Protein AF-A0A674JVJ4-F1 (afdb_monomer_lite)

Structure (mmCIF, N/CA/C/O backbone):
data_AF-A0A674JVJ4-F1
#
_entry.id   AF-A0A674JVJ4-F1
#
loop_
_atom_site.group_PDB
_atom_site.id
_atom_site.type_symbol
_atom_site.label_atom_id
_atom_site.label_alt_id
_atom_site.label_comp_id
_atom_site.label_asym_id
_atom_site.label_entity_id
_atom_site.label_seq_id
_atom_site.pdbx_PDB_ins_code
_atom_site.Cartn_x
_atom_site.Cartn_y
_atom_site.Cartn_z
_atom_site.occupancy
_atom_site.B_iso_or_equiv
_atom_site.auth_seq_id
_atom_site.auth_comp_id
_atom_site.auth_asym_id
_atom_site.auth_atom_id
_atom_site.pdbx_PDB_model_num
ATOM 1 N N . MET A 1 1 ? -9.194 2.494 -11.664 1.00 69.56 1 MET A N 1
ATOM 2 C CA . MET A 1 1 ? -7.863 1.876 -11.838 1.00 69.56 1 MET A CA 1
ATOM 3 C C . MET A 1 1 ? -7.784 0.418 -11.368 1.00 69.56 1 MET A C 1
ATOM 5 O O . MET A 1 1 ? -7.170 -0.354 -12.079 1.00 69.56 1 MET A O 1
ATOM 9 N N . ARG A 1 2 ? -8.422 -0.021 -10.261 1.00 79.75 2 ARG A N 1
ATOM 10 C CA . ARG A 1 2 ? -8.285 -1.414 -9.745 1.00 79.75 2 ARG A CA 1
ATOM 11 C C . ARG A 1 2 ? -8.695 -2.556 -10.703 1.00 79.75 2 ARG A C 1
ATOM 13 O O . ARG A 1 2 ? -8.344 -3.697 -10.445 1.00 79.75 2 ARG A O 1
ATOM 20 N N . ASN A 1 3 ? -9.416 -2.263 -11.787 1.00 84.56 3 ASN A N 1
ATOM 21 C CA . ASN A 1 3 ? -9.915 -3.252 -12.754 1.00 84.56 3 ASN A CA 1
ATOM 22 C C . ASN A 1 3 ? -9.431 -2.981 -14.189 1.00 84.56 3 ASN A C 1
ATOM 24 O O . ASN A 1 3 ? -10.061 -3.421 -15.145 1.00 84.56 3 ASN A O 1
ATOM 28 N N . GLN A 1 4 ? -8.358 -2.207 -14.353 1.00 88.88 4 GLN A N 1
ATOM 29 C CA . GLN A 1 4 ? -7.748 -1.931 -15.653 1.00 88.88 4 GLN A CA 1
ATOM 30 C C . GLN A 1 4 ? -6.308 -2.437 -15.632 1.00 88.88 4 GLN A C 1
ATOM 32 O O . GLN A 1 4 ? -5.589 -2.206 -14.663 1.00 88.88 4 GLN A O 1
ATOM 37 N N . VAL A 1 5 ? -5.908 -3.132 -16.695 1.00 88.88 5 VAL A N 1
ATOM 38 C CA . VAL A 1 5 ? -4.538 -3.616 -16.889 1.00 88.88 5 VAL A CA 1
ATOM 39 C C . VAL A 1 5 ? -3.886 -2.751 -17.957 1.00 88.88 5 VAL A C 1
ATOM 41 O O . VAL A 1 5 ? -4.509 -2.445 -18.973 1.00 88.88 5 VAL A O 1
ATOM 44 N N . ILE A 1 6 ? -2.644 -2.346 -17.716 1.00 88.25 6 ILE A N 1
ATOM 45 C CA . ILE A 1 6 ? -1.838 -1.608 -18.686 1.00 88.25 6 ILE A CA 1
ATOM 46 C C . ILE A 1 6 ? -0.977 -2.621 -19.432 1.00 88.25 6 ILE A C 1
ATOM 48 O O . ILE A 1 6 ? -0.273 -3.414 -18.811 1.00 88.25 6 ILE A O 1
ATOM 52 N N . ILE A 1 7 ? -1.050 -2.595 -20.761 1.00 88.94 7 ILE A N 1
ATOM 53 C CA . ILE A 1 7 ? -0.283 -3.478 -21.639 1.00 88.94 7 ILE A CA 1
ATOM 54 C C . ILE A 1 7 ? 0.376 -2.606 -22.710 1.00 88.94 7 ILE A C 1
ATOM 56 O O . ILE A 1 7 ? -0.342 -1.939 -23.461 1.00 88.94 7 ILE A O 1
ATOM 60 N N . PRO A 1 8 ? 1.715 -2.591 -22.808 1.00 89.38 8 PRO A N 1
ATOM 61 C CA . PRO A 1 8 ? 2.396 -1.933 -23.913 1.00 89.38 8 PRO A CA 1
ATOM 62 C C . PRO A 1 8 ? 2.043 -2.616 -25.235 1.00 89.38 8 PRO A C 1
ATOM 64 O O . PRO A 1 8 ? 2.274 -3.812 -25.398 1.00 89.38 8 PRO A O 1
ATOM 67 N N . LEU A 1 9 ? 1.476 -1.858 -26.174 1.00 89.50 9 LEU A N 1
ATOM 68 C CA . LEU A 1 9 ? 1.161 -2.361 -27.517 1.00 89.50 9 LEU A CA 1
ATOM 69 C C . LEU A 1 9 ? 2.347 -2.208 -28.472 1.00 89.50 9 LEU A C 1
ATOM 71 O O . LEU A 1 9 ? 2.606 -3.082 -29.292 1.00 89.50 9 LEU A O 1
ATOM 75 N N . VAL A 1 10 ? 3.058 -1.087 -28.359 1.00 89.12 10 VAL A N 1
ATOM 76 C CA . VAL A 1 10 ? 4.233 -0.744 -29.161 1.00 89.12 10 VAL A CA 1
ATOM 77 C C . VAL A 1 10 ? 5.214 -0.025 -28.246 1.00 89.12 10 VAL A C 1
ATOM 79 O O . VAL A 1 10 ? 4.805 0.818 -27.447 1.00 89.12 10 VAL A O 1
ATOM 82 N N . LEU A 1 11 ? 6.495 -0.361 -28.365 1.00 88.38 11 LEU A N 1
ATOM 83 C CA . LEU A 1 11 ? 7.574 0.355 -27.696 1.00 88.38 11 LEU A CA 1
ATOM 84 C C . LEU A 1 11 ? 8.312 1.205 -28.723 1.00 88.38 11 LEU A C 1
ATOM 86 O O . LEU A 1 11 ? 8.659 0.714 -29.798 1.00 88.38 11 LEU A O 1
ATOM 90 N N . SER A 1 12 ? 8.532 2.476 -28.395 1.00 83.31 12 SER A N 1
ATOM 91 C CA . SER A 1 12 ? 9.332 3.358 -29.238 1.00 83.31 12 SER A CA 1
ATOM 92 C C . SER A 1 12 ? 10.817 3.159 -28.927 1.00 83.31 12 SER A C 1
ATOM 94 O O . SER A 1 12 ? 11.181 3.163 -27.749 1.00 83.31 12 SER A O 1
ATOM 96 N N . PRO A 1 13 ? 11.687 2.994 -29.940 1.00 82.44 13 PRO A N 1
ATOM 97 C CA . PRO A 1 13 ? 13.134 3.025 -29.748 1.00 82.44 13 PRO A CA 1
ATOM 98 C C . PRO A 1 13 ? 13.671 4.457 -29.586 1.00 82.44 13 PRO A C 1
ATOM 100 O O . PRO A 1 13 ? 14.849 4.631 -29.269 1.00 82.44 13 PRO A O 1
ATOM 103 N N . ASP A 1 14 ? 12.833 5.470 -29.825 1.00 90.38 14 ASP A N 1
ATOM 104 C CA . ASP A 1 14 ? 13.219 6.872 -29.733 1.00 90.38 14 ASP A CA 1
ATOM 105 C C . ASP A 1 14 ? 13.394 7.306 -28.279 1.00 90.38 14 ASP A C 1
ATOM 107 O O . ASP A 1 14 ? 12.732 6.810 -27.363 1.00 90.38 14 ASP A O 1
ATOM 111 N N . ARG A 1 15 ? 14.295 8.270 -28.077 1.00 90.50 15 ARG A N 1
ATOM 112 C CA . ARG A 1 15 ? 14.501 8.877 -26.764 1.00 90.50 15 ARG A CA 1
ATOM 113 C C . ARG A 1 15 ? 13.247 9.607 -26.322 1.00 90.50 15 ARG A C 1
ATOM 115 O O . ARG A 1 15 ? 12.685 10.399 -27.075 1.00 90.50 15 ARG A O 1
ATOM 122 N N . ASP A 1 16 ? 12.870 9.366 -25.077 1.00 91.00 16 ASP A N 1
ATOM 123 C CA . ASP A 1 16 ? 11.750 10.039 -24.441 1.00 91.00 16 ASP A CA 1
ATOM 124 C C . ASP A 1 16 ? 12.285 11.001 -23.373 1.00 91.00 16 ASP A C 1
ATOM 126 O O . ASP A 1 16 ? 12.754 10.591 -22.309 1.00 91.00 16 ASP A O 1
ATOM 130 N N . GLU A 1 17 ? 12.232 12.298 -23.678 1.00 94.00 17 GLU A N 1
ATOM 131 C CA . GLU A 1 17 ? 12.710 13.368 -22.795 1.00 94.00 17 GLU A CA 1
ATOM 132 C C . GLU A 1 17 ? 11.919 13.445 -21.480 1.00 94.00 1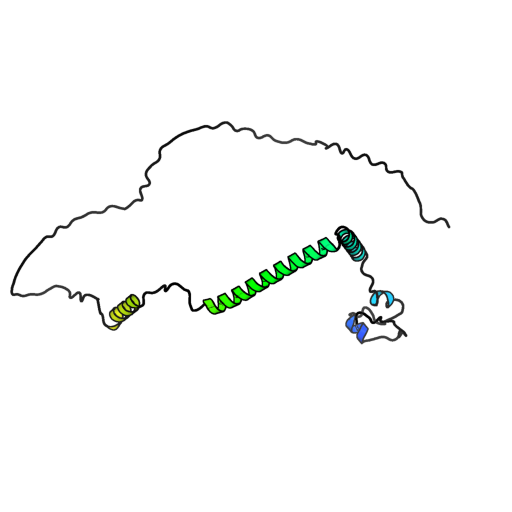7 GLU A C 1
ATOM 134 O O . GLU A 1 17 ? 12.461 13.849 -20.449 1.00 94.00 17 GLU A O 1
ATOM 139 N N . GLU A 1 18 ? 10.646 13.039 -21.481 1.00 92.62 18 GLU A N 1
ATOM 140 C CA . GLU A 1 18 ? 9.814 13.024 -20.280 1.00 92.62 18 GLU A CA 1
ATOM 141 C C . GLU A 1 18 ? 10.257 11.903 -19.339 1.00 92.62 18 GLU A C 1
ATOM 143 O O . GLU A 1 18 ? 10.504 12.145 -18.155 1.00 92.62 18 GLU A O 1
ATOM 148 N N . ILE A 1 19 ? 10.430 10.693 -19.876 1.00 90.12 19 ILE A N 1
ATOM 149 C CA . ILE A 1 19 ? 10.908 9.538 -19.105 1.00 90.12 19 ILE A CA 1
ATOM 150 C C . ILE A 1 19 ? 12.326 9.794 -18.598 1.00 90.12 19 ILE A C 1
ATOM 152 O O . ILE A 1 19 ? 12.623 9.547 -17.426 1.00 90.12 19 ILE A O 1
ATOM 156 N N . MET A 1 20 ? 13.197 10.342 -19.443 1.00 92.31 20 MET A N 1
ATOM 157 C CA . MET A 1 20 ? 14.566 10.664 -19.061 1.00 92.31 20 MET A CA 1
ATOM 158 C C . MET A 1 20 ? 14.595 11.689 -17.923 1.00 92.31 20 MET A C 1
ATOM 160 O O . MET A 1 20 ? 15.348 11.520 -16.965 1.00 92.31 20 MET A O 1
ATOM 164 N N . ARG A 1 21 ? 13.731 12.710 -17.963 1.00 95.38 21 ARG A N 1
ATOM 165 C CA . ARG A 1 21 ? 13.612 13.691 -16.877 1.00 95.38 21 ARG A CA 1
ATOM 166 C C . ARG A 1 21 ? 13.098 13.060 -15.582 1.00 95.38 21 ARG A C 1
ATOM 168 O O . ARG A 1 21 ? 13.673 13.308 -14.527 1.00 95.38 21 ARG A O 1
ATOM 175 N N . GLN A 1 22 ? 12.047 12.240 -15.647 1.00 94.50 22 GLN A N 1
ATOM 176 C CA . GLN A 1 22 ? 11.450 11.599 -14.465 1.00 94.50 22 GLN A CA 1
ATOM 177 C C . GLN A 1 22 ? 12.363 10.549 -13.822 1.00 94.50 22 GLN A C 1
ATOM 179 O O . GLN A 1 22 ? 12.313 10.334 -12.613 1.00 94.50 22 GLN A O 1
ATOM 184 N N . THR A 1 23 ? 13.203 9.896 -14.622 1.00 92.00 23 THR A N 1
ATOM 185 C CA . THR A 1 23 ? 14.136 8.863 -14.152 1.00 92.00 23 THR A CA 1
ATOM 186 C C . THR A 1 23 ? 15.534 9.405 -13.865 1.00 92.00 23 THR A C 1
ATOM 188 O O . THR A 1 23 ? 16.445 8.616 -13.602 1.00 92.00 23 THR A O 1
ATOM 191 N N . GLU A 1 24 ? 15.710 10.731 -13.879 1.00 94.38 24 GLU A N 1
ATOM 192 C CA . GLU A 1 24 ? 16.991 11.411 -13.634 1.00 94.38 24 GLU A CA 1
ATOM 193 C C . GLU A 1 24 ? 18.105 10.917 -14.576 1.00 94.38 24 GLU A C 1
ATOM 195 O O . GLU A 1 24 ? 19.253 10.719 -14.185 1.00 94.38 24 GLU A O 1
ATOM 200 N N . GLY A 1 25 ? 17.754 10.660 -15.836 1.00 90.50 25 GLY A N 1
ATOM 201 C CA . GLY A 1 25 ? 18.677 10.192 -16.868 1.00 90.50 25 GLY A CA 1
ATOM 202 C C . GLY A 1 25 ? 18.929 8.682 -16.882 1.00 90.50 25 GLY A C 1
ATOM 203 O O . GLY A 1 25 ? 19.690 8.217 -17.728 1.00 90.50 25 GLY A O 1
ATOM 204 N N . ARG A 1 26 ? 18.309 7.897 -15.988 1.00 90.69 26 ARG A N 1
ATOM 205 C CA . ARG A 1 26 ? 18.535 6.440 -15.906 1.00 90.69 26 ARG A CA 1
ATOM 206 C C . ARG A 1 26 ? 17.848 5.652 -17.018 1.00 90.69 26 ARG A C 1
ATOM 208 O O . ARG A 1 26 ? 18.362 4.611 -17.419 1.00 90.69 26 ARG A O 1
ATOM 215 N N . VAL A 1 27 ? 16.711 6.134 -17.520 1.00 90.12 27 VAL A N 1
ATOM 216 C CA . VAL A 1 27 ? 15.940 5.470 -18.578 1.00 90.12 27 VAL A CA 1
ATOM 217 C C . VAL A 1 27 ? 15.766 6.437 -19.748 1.00 90.12 27 VAL A C 1
ATOM 219 O O . VAL A 1 27 ? 14.855 7.261 -19.735 1.00 90.12 27 VAL A O 1
ATOM 222 N N . PRO A 1 28 ? 16.637 6.374 -20.768 1.00 87.81 28 PRO A N 1
ATOM 223 C CA . PRO A 1 28 ? 16.519 7.244 -21.937 1.00 87.81 28 PRO A CA 1
ATOM 224 C C . PRO A 1 28 ? 15.419 6.785 -22.907 1.00 87.81 28 PRO A C 1
ATOM 226 O O . PRO A 1 28 ? 14.943 7.583 -23.709 1.00 87.81 28 PRO A O 1
ATOM 229 N N . VAL A 1 29 ? 15.050 5.497 -22.868 1.00 91.62 29 VAL A N 1
ATOM 230 C CA . VAL A 1 29 ? 14.086 4.854 -23.775 1.00 91.62 29 VAL A CA 1
ATOM 231 C C . VAL A 1 29 ? 13.319 3.771 -23.016 1.00 91.62 29 VAL A C 1
ATOM 233 O O . VAL A 1 29 ? 13.921 2.977 -22.289 1.00 91.62 29 VAL A O 1
ATOM 236 N N . PHE A 1 30 ? 12.006 3.684 -23.233 1.00 89.19 30 PHE A N 1
ATOM 237 C CA . PHE A 1 30 ? 11.162 2.621 -22.682 1.00 89.19 30 PHE A CA 1
ATOM 238 C C . PHE A 1 30 ? 11.176 1.38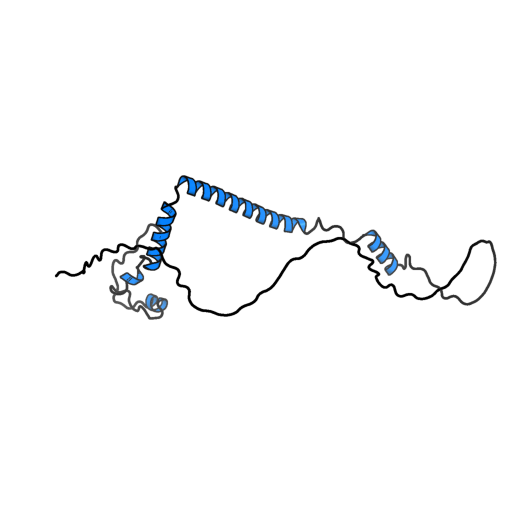0 -23.587 1.00 89.19 30 PHE A C 1
ATOM 240 O O . PHE A 1 30 ? 10.268 1.137 -24.379 1.00 89.19 30 PHE A O 1
ATOM 247 N N . SER A 1 31 ? 12.268 0.620 -23.508 1.00 89.94 31 SER A N 1
ATOM 248 C CA . SER A 1 31 ? 12.564 -0.520 -24.386 1.00 89.94 31 SER A CA 1
ATOM 249 C C . SER A 1 31 ? 12.151 -1.877 -23.799 1.00 89.94 31 SER A C 1
ATOM 251 O O . SER A 1 31 ? 11.860 -1.996 -22.608 1.00 89.94 31 SER A O 1
ATOM 253 N N . HIS A 1 32 ? 12.174 -2.924 -24.634 1.00 90.12 32 HIS A N 1
ATOM 254 C CA . HIS A 1 32 ? 11.830 -4.298 -24.238 1.00 90.12 32 HIS A CA 1
ATOM 255 C C . HIS A 1 32 ? 12.674 -4.844 -23.076 1.00 90.12 32 HIS A C 1
ATOM 257 O O . HIS A 1 32 ? 12.196 -5.709 -22.351 1.00 90.12 32 HIS A O 1
ATOM 263 N N . GLU A 1 33 ? 13.883 -4.318 -22.877 1.00 89.00 33 GLU A N 1
ATOM 264 C CA . GLU A 1 33 ? 14.773 -4.723 -21.786 1.00 89.00 33 GLU A CA 1
ATOM 265 C C . GLU A 1 33 ? 14.307 -4.177 -20.431 1.00 89.00 33 GLU A C 1
ATOM 267 O O . GLU A 1 33 ? 14.391 -4.861 -19.420 1.00 89.00 33 GLU A O 1
ATOM 272 N N . VAL A 1 34 ? 13.794 -2.944 -20.403 1.00 89.12 34 VAL A N 1
ATOM 273 C CA . VAL A 1 34 ? 13.479 -2.237 -19.149 1.00 89.12 34 VAL A CA 1
ATOM 274 C C . VAL A 1 34 ? 12.001 -2.318 -18.778 1.00 89.12 34 VAL A C 1
ATOM 276 O O . VAL A 1 34 ? 11.654 -2.229 -17.601 1.00 89.12 34 VAL A O 1
ATOM 279 N N . VAL A 1 35 ? 11.115 -2.483 -19.763 1.00 90.75 35 VAL A N 1
ATOM 280 C CA . VAL A 1 35 ? 9.658 -2.541 -19.565 1.00 90.75 35 VAL A CA 1
ATOM 281 C C . VAL A 1 35 ? 9.221 -3.616 -18.565 1.00 90.75 35 VAL A C 1
ATOM 283 O O . VAL A 1 35 ? 8.386 -3.285 -17.719 1.00 90.75 35 VAL A O 1
ATOM 286 N N . PRO A 1 36 ? 9.740 -4.863 -18.601 1.00 91.50 36 PRO A N 1
ATOM 287 C CA . PRO A 1 36 ? 9.331 -5.890 -17.645 1.00 91.50 36 PRO A CA 1
ATOM 288 C C . PRO A 1 36 ? 9.552 -5.466 -16.193 1.00 91.50 36 PRO A C 1
ATOM 290 O O . PRO A 1 36 ? 8.697 -5.719 -15.347 1.00 91.50 36 PRO A O 1
ATOM 293 N N . ASP A 1 37 ? 10.659 -4.774 -15.925 1.00 90.25 37 ASP A N 1
ATOM 294 C CA . ASP A 1 37 ? 11.009 -4.312 -14.585 1.00 90.25 37 ASP A CA 1
ATOM 295 C C . ASP A 1 37 ? 10.177 -3.096 -14.168 1.00 90.25 37 ASP A C 1
ATOM 297 O O . ASP A 1 37 ? 9.666 -3.047 -13.052 1.00 90.25 37 ASP A O 1
ATOM 301 N N . HIS A 1 38 ? 9.966 -2.137 -15.072 1.00 89.12 38 HIS A N 1
ATOM 302 C CA . HIS A 1 38 ? 9.217 -0.912 -14.765 1.00 89.12 38 HIS A CA 1
ATOM 303 C C . HIS A 1 38 ? 7.707 -1.132 -14.639 1.00 89.12 38 HIS A C 1
ATOM 305 O O . HIS A 1 38 ? 7.030 -0.372 -13.951 1.00 89.12 38 HIS A O 1
ATOM 311 N N . LEU A 1 39 ? 7.168 -2.161 -15.296 1.00 90.75 39 LEU A N 1
ATOM 312 C CA . LEU A 1 39 ? 5.766 -2.564 -15.161 1.00 90.75 39 LEU A CA 1
ATOM 313 C C . LEU A 1 39 ? 5.571 -3.705 -14.161 1.00 90.75 39 LEU A C 1
ATOM 315 O O . LEU A 1 39 ? 4.463 -4.233 -14.039 1.00 90.75 39 LEU A O 1
ATOM 319 N N . ARG A 1 40 ? 6.622 -4.103 -13.440 1.00 92.25 40 ARG A N 1
ATOM 320 C CA . ARG A 1 40 ? 6.530 -5.167 -12.450 1.00 92.25 40 ARG A CA 1
ATOM 321 C C . ARG A 1 40 ? 5.592 -4.750 -11.321 1.00 92.25 40 ARG A C 1
ATOM 323 O O . ARG A 1 40 ? 5.894 -3.871 -10.525 1.00 92.25 40 ARG A O 1
ATOM 330 N N . THR A 1 41 ? 4.469 -5.451 -11.209 1.00 92.62 41 THR A N 1
ATOM 331 C CA . THR A 1 41 ? 3.548 -5.341 -10.064 1.00 92.62 41 THR A CA 1
ATOM 332 C C . THR A 1 41 ? 3.742 -6.463 -9.048 1.00 92.62 41 THR A C 1
ATOM 334 O O . THR A 1 41 ? 3.063 -6.490 -8.025 1.00 92.62 41 THR A O 1
ATOM 337 N N . LYS A 1 42 ? 4.621 -7.427 -9.350 1.00 93.50 42 LYS A N 1
ATOM 338 C CA . LYS A 1 42 ? 4.948 -8.531 -8.450 1.00 93.50 42 LYS A CA 1
ATOM 339 C C . LYS A 1 42 ? 5.800 -7.988 -7.292 1.00 93.50 42 LYS A C 1
ATOM 341 O O . LYS A 1 42 ? 6.865 -7.439 -7.594 1.00 93.50 42 LYS A O 1
ATOM 346 N N . PRO A 1 43 ? 5.358 -8.135 -6.029 1.00 93.06 43 PRO A N 1
ATOM 347 C CA . PRO A 1 43 ? 6.095 -7.628 -4.878 1.00 93.06 43 PRO A CA 1
ATOM 348 C C . PRO A 1 43 ? 7.459 -8.317 -4.721 1.00 93.06 43 PRO A C 1
ATOM 350 O O . PRO A 1 43 ? 7.771 -9.312 -5.386 1.00 93.06 43 PRO A O 1
ATOM 353 N N . ASP A 1 44 ? 8.298 -7.753 -3.856 1.00 95.56 44 ASP A N 1
ATOM 354 C CA . ASP A 1 44 ? 9.601 -8.334 -3.546 1.00 95.56 44 ASP A CA 1
ATOM 355 C C . ASP A 1 44 ? 9.447 -9.685 -2.827 1.00 95.56 44 ASP A C 1
ATOM 357 O O . ASP A 1 44 ? 8.471 -9.883 -2.098 1.00 95.56 44 ASP A O 1
ATOM 361 N N . PRO A 1 45 ? 10.409 -10.619 -2.972 1.00 96.19 45 PRO A N 1
ATOM 362 C CA . PRO A 1 45 ? 10.305 -11.955 -2.380 1.00 96.19 45 PRO A CA 1
ATOM 363 C C . PRO A 1 45 ? 10.054 -11.960 -0.865 1.00 96.19 45 PRO A C 1
ATOM 365 O O . PRO A 1 45 ? 9.309 -12.800 -0.370 1.00 96.19 45 PRO A O 1
ATOM 368 N N . GLU A 1 46 ? 10.643 -11.011 -0.132 1.00 97.19 46 GLU A N 1
ATOM 369 C CA . GLU A 1 46 ? 10.436 -10.864 1.315 1.00 97.19 46 GLU A CA 1
ATOM 370 C C . GLU A 1 46 ? 8.989 -10.468 1.647 1.00 97.19 46 GLU A C 1
ATOM 372 O O . GLU A 1 46 ? 8.388 -11.007 2.575 1.00 97.19 46 GLU A O 1
ATOM 377 N N . VAL A 1 47 ? 8.394 -9.584 0.840 1.00 97.75 47 VAL A N 1
ATOM 378 C CA . VAL A 1 47 ? 6.995 -9.164 0.990 1.00 97.75 47 VAL A CA 1
ATOM 379 C C . VAL A 1 47 ? 6.048 -10.318 0.652 1.00 97.75 47 VAL A C 1
ATOM 381 O O . VAL A 1 47 ? 5.070 -10.520 1.367 1.00 97.75 47 VAL A O 1
ATOM 384 N N . GLU A 1 48 ? 6.350 -11.120 -0.377 1.00 97.06 48 GLU A N 1
ATOM 385 C CA . GLU A 1 48 ? 5.585 -12.340 -0.693 1.00 97.06 48 GLU A CA 1
ATOM 386 C C . GLU A 1 48 ? 5.610 -13.349 0.455 1.00 97.06 48 GLU A C 1
ATOM 388 O O . GLU A 1 48 ? 4.589 -13.954 0.792 1.00 97.06 48 GLU A O 1
ATOM 393 N N . GLU A 1 49 ? 6.777 -13.542 1.071 1.00 97.75 49 GLU A N 1
ATOM 394 C CA . GLU A 1 49 ? 6.914 -14.428 2.220 1.00 97.75 49 GLU A CA 1
ATOM 395 C C . GLU A 1 49 ? 6.132 -13.900 3.427 1.00 97.75 49 GLU A C 1
ATOM 397 O O . GLU A 1 49 ? 5.403 -14.665 4.067 1.00 97.75 49 GLU A O 1
ATOM 402 N N . GLN A 1 50 ? 6.215 -12.597 3.704 1.00 97.75 50 GLN A N 1
ATOM 403 C CA . GLN A 1 50 ? 5.451 -11.960 4.771 1.00 97.75 50 GLN A CA 1
ATOM 404 C C . GLN A 1 50 ? 3.938 -12.076 4.535 1.00 97.75 50 GLN A C 1
ATOM 406 O O . GLN A 1 50 ? 3.200 -12.447 5.447 1.00 97.75 50 GLN A O 1
ATOM 411 N N . GLU A 1 51 ? 3.461 -11.822 3.315 1.00 97.06 51 GLU A N 1
ATOM 412 C CA . GLU A 1 51 ? 2.052 -11.991 2.951 1.00 97.06 51 GLU A CA 1
ATOM 413 C C . GLU A 1 51 ? 1.604 -13.444 3.149 1.00 97.06 51 GLU A C 1
ATOM 415 O O . GLU A 1 51 ? 0.570 -13.702 3.766 1.00 97.06 51 GLU A O 1
ATOM 420 N N . LYS A 1 52 ? 2.412 -14.415 2.713 1.00 97.12 52 LYS A N 1
ATOM 421 C CA . LYS A 1 52 ? 2.129 -15.840 2.916 1.00 97.12 52 LYS A CA 1
ATOM 422 C C . LYS A 1 52 ? 2.035 -16.208 4.400 1.00 97.12 52 LYS A C 1
ATOM 424 O O . LYS A 1 52 ? 1.165 -17.003 4.774 1.00 97.12 52 LYS A O 1
ATOM 429 N N . GLN A 1 53 ? 2.906 -15.654 5.246 1.00 97.38 53 GLN A N 1
ATOM 430 C CA . GLN A 1 53 ? 2.837 -15.840 6.698 1.00 97.3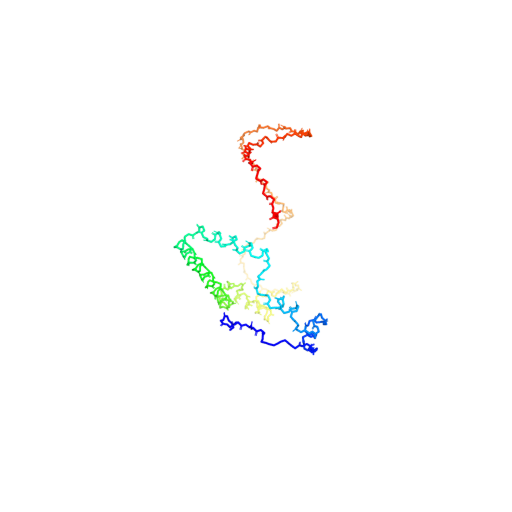8 53 GLN A CA 1
ATOM 431 C C . GLN A 1 53 ? 1.541 -15.248 7.264 1.00 97.38 53 GLN A C 1
ATOM 433 O O . GLN A 1 53 ? 0.814 -15.950 7.964 1.00 97.38 53 GLN A O 1
ATOM 438 N N . LEU A 1 54 ? 1.186 -14.017 6.881 1.00 96.81 54 LEU A N 1
ATOM 439 C CA . LEU A 1 54 ? -0.054 -13.362 7.311 1.00 96.81 54 LEU A CA 1
ATOM 440 C C . LEU A 1 54 ? -1.305 -14.127 6.868 1.00 96.81 54 LEU A C 1
ATOM 442 O O . LEU A 1 54 ? -2.231 -14.287 7.660 1.00 96.81 54 LEU A O 1
ATOM 446 N N . ILE A 1 55 ? -1.334 -14.647 5.638 1.00 96.25 55 ILE A N 1
ATOM 447 C CA . ILE A 1 55 ? -2.423 -15.505 5.150 1.00 96.25 55 ILE A CA 1
ATOM 448 C C . ILE A 1 55 ? -2.505 -16.774 6.000 1.00 96.25 55 ILE A C 1
ATOM 450 O O . ILE A 1 55 ? -3.590 -17.150 6.443 1.00 96.25 55 ILE A O 1
ATOM 454 N N . THR A 1 56 ? -1.367 -17.420 6.267 1.00 96.38 56 THR A N 1
ATOM 455 C CA . THR A 1 56 ? -1.316 -18.627 7.104 1.00 96.38 56 THR A CA 1
ATOM 456 C C . THR A 1 56 ? -1.874 -18.341 8.494 1.00 96.38 56 THR A C 1
ATOM 458 O O . THR A 1 56 ? -2.750 -19.065 8.967 1.00 96.38 56 THR A O 1
ATOM 461 N N . ASP A 1 57 ? -1.441 -17.259 9.130 1.00 95.12 57 ASP A N 1
ATOM 462 C CA . ASP A 1 57 ? -1.909 -16.884 10.460 1.00 95.12 57 ASP A CA 1
ATOM 463 C C . ASP A 1 57 ? -3.385 -16.478 10.468 1.00 95.12 57 ASP A C 1
ATOM 465 O O . ASP A 1 57 ? -4.123 -16.890 11.365 1.00 95.12 57 ASP A O 1
ATOM 469 N N . ALA A 1 58 ? -3.859 -15.782 9.434 1.00 92.94 58 ALA A N 1
ATOM 470 C CA . ALA A 1 58 ? -5.272 -15.461 9.269 1.00 92.94 58 ALA A CA 1
ATOM 471 C C . ALA A 1 58 ? -6.138 -16.726 9.154 1.00 92.94 58 ALA A C 1
ATOM 473 O O . ALA A 1 58 ? -7.201 -16.795 9.769 1.00 92.94 58 ALA A O 1
ATOM 474 N N . THR A 1 59 ? -5.675 -17.763 8.441 1.00 94.06 59 THR A N 1
ATOM 475 C CA . THR A 1 59 ? -6.419 -19.033 8.317 1.00 94.06 59 THR A CA 1
ATOM 476 C C . THR A 1 59 ? -6.515 -19.827 9.622 1.00 94.06 59 THR A C 1
ATOM 478 O O . THR A 1 59 ? -7.382 -20.694 9.738 1.00 94.06 59 THR A O 1
ATOM 481 N N . ARG A 1 60 ? -5.682 -19.530 10.633 1.00 94.69 60 ARG A N 1
ATOM 482 C CA . ARG A 1 60 ? -5.778 -20.166 11.961 1.00 94.69 60 ARG A CA 1
ATOM 483 C C . ARG A 1 60 ? -7.032 -19.736 12.725 1.00 94.69 60 ARG A C 1
ATOM 485 O O . ARG A 1 60 ? -7.464 -20.450 13.628 1.00 94.69 60 ARG A O 1
ATOM 492 N N . ILE A 1 61 ? -7.598 -18.573 12.400 1.00 94.19 61 ILE A N 1
ATOM 493 C CA . ILE A 1 61 ? -8.772 -18.017 13.073 1.00 94.19 61 ILE A CA 1
ATOM 494 C C . ILE A 1 61 ? -10.005 -18.286 12.210 1.00 94.19 61 ILE A C 1
ATOM 496 O O . ILE A 1 61 ? -10.067 -17.913 11.042 1.00 94.19 61 ILE A O 1
ATOM 500 N N . SER A 1 62 ? -11.030 -18.910 12.792 1.00 94.69 62 SER A N 1
ATOM 501 C CA . SER A 1 62 ? -12.303 -19.112 12.092 1.00 94.69 62 SER A CA 1
ATOM 502 C C . SER A 1 62 ? -12.978 -17.774 11.767 1.00 94.69 62 SER A C 1
ATOM 504 O O . SER A 1 62 ? -12.958 -16.857 12.595 1.00 94.69 62 SER A O 1
ATOM 506 N N . SER A 1 63 ? -13.658 -17.694 10.622 1.00 93.06 63 SER A N 1
ATOM 507 C CA . SER A 1 63 ? -14.339 -16.477 10.162 1.00 93.06 63 SER A CA 1
ATOM 508 C C . SER A 1 63 ? -15.343 -15.910 11.176 1.00 93.06 63 SER A C 1
ATOM 510 O O . SER A 1 63 ? -15.365 -14.700 11.376 1.00 93.06 63 SER A O 1
ATOM 512 N N . ASP A 1 64 ? -16.123 -16.752 11.865 1.00 95.25 64 ASP A N 1
ATOM 513 C CA . ASP A 1 64 ? -17.096 -16.312 12.882 1.00 95.25 64 ASP A CA 1
ATOM 514 C C . ASP A 1 64 ? -16.421 -15.597 14.067 1.00 95.25 64 ASP A C 1
ATOM 516 O O . ASP A 1 64 ? -16.822 -14.497 14.457 1.00 95.25 64 ASP A O 1
ATOM 520 N N . VAL A 1 65 ? -15.343 -16.183 14.600 1.00 95.69 65 VAL A N 1
ATOM 521 C CA . VAL A 1 65 ? -14.562 -15.584 15.696 1.00 95.69 65 VAL A CA 1
ATOM 522 C C . VAL A 1 65 ? -13.910 -14.278 15.246 1.00 95.69 65 VAL A C 1
ATOM 524 O O . VAL A 1 65 ? -13.991 -13.284 15.968 1.00 95.69 65 VAL A O 1
ATOM 527 N N . ALA A 1 66 ? -13.325 -14.249 14.044 1.00 95.81 66 ALA A N 1
ATOM 528 C CA . ALA A 1 66 ? -12.725 -13.040 13.485 1.00 95.81 66 ALA A CA 1
ATOM 529 C C . ALA A 1 66 ? -13.762 -11.911 13.340 1.00 95.81 66 ALA A C 1
ATOM 531 O O . ALA A 1 66 ? -13.520 -10.792 13.785 1.00 95.81 66 ALA A O 1
ATOM 532 N N . GLN A 1 67 ? -14.951 -12.201 12.800 1.00 97.12 67 GLN A N 1
ATOM 533 C CA . GLN A 1 67 ? -16.028 -11.215 12.655 1.00 97.12 67 GLN A CA 1
ATOM 534 C C . GLN A 1 67 ? -16.501 -10.663 14.006 1.00 97.12 67 GLN A C 1
ATOM 536 O O . GLN A 1 67 ? -16.670 -9.450 14.145 1.00 97.12 67 GLN A O 1
ATOM 541 N N . LYS A 1 68 ? -16.661 -11.517 15.025 1.00 97.56 68 LYS A N 1
ATOM 542 C CA . LYS A 1 68 ? -17.015 -11.077 16.386 1.00 97.56 68 LYS A CA 1
ATOM 543 C C . LYS A 1 68 ? -15.950 -10.165 16.990 1.00 97.56 68 LYS A C 1
ATOM 545 O O . LYS A 1 68 ? -16.288 -9.134 17.573 1.00 97.56 68 LYS A O 1
ATOM 550 N N . GLN A 1 69 ? -14.673 -10.516 16.837 1.00 96.31 69 GLN A N 1
ATOM 551 C CA . GLN A 1 69 ? -13.563 -9.687 17.310 1.00 96.31 69 GLN A CA 1
ATOM 552 C C . GLN A 1 69 ? -13.523 -8.334 16.590 1.00 96.31 69 GLN A C 1
ATOM 554 O O . GLN A 1 69 ? -13.432 -7.307 17.260 1.00 96.31 69 GLN A O 1
ATOM 559 N N . ILE A 1 70 ? -13.682 -8.316 15.261 1.00 97.12 70 ILE A N 1
ATOM 560 C CA . ILE A 1 70 ? -13.745 -7.085 14.455 1.00 97.12 70 ILE A CA 1
ATOM 561 C C . ILE A 1 70 ? -14.888 -6.182 14.929 1.00 97.12 70 ILE A C 1
ATOM 563 O O . ILE A 1 70 ? -14.674 -4.998 15.173 1.00 97.12 70 ILE A O 1
ATOM 567 N N . GLN A 1 71 ? -16.095 -6.725 15.110 1.00 97.94 71 GLN A N 1
ATOM 568 C CA . GLN A 1 71 ? -17.244 -5.943 15.577 1.00 97.94 71 GLN A CA 1
ATOM 569 C C . GLN A 1 71 ? -17.021 -5.370 16.982 1.00 97.94 71 GLN A C 1
ATOM 571 O O . GLN A 1 71 ? -17.329 -4.203 17.226 1.00 97.94 71 GLN A O 1
ATOM 576 N N . SER A 1 72 ? -16.459 -6.167 17.895 1.00 97.94 72 SER A N 1
ATOM 577 C CA . SER A 1 72 ? -16.131 -5.723 19.253 1.00 97.94 72 SER A CA 1
ATOM 578 C C . SER A 1 72 ? -15.096 -4.592 19.248 1.00 97.94 72 SER A C 1
ATOM 580 O O . SER A 1 72 ? -15.311 -3.554 19.878 1.00 97.94 72 SER A O 1
ATOM 582 N N . LEU A 1 73 ? -14.009 -4.750 18.484 1.00 98.00 73 LEU A N 1
ATOM 583 C CA . LEU A 1 73 ? -12.954 -3.743 18.346 1.00 98.00 73 LEU A CA 1
ATOM 584 C C . LEU A 1 73 ? -13.482 -2.456 17.714 1.00 98.00 73 LEU A C 1
ATOM 586 O O . LEU A 1 73 ? -13.276 -1.385 18.276 1.00 98.00 73 LEU A O 1
ATOM 590 N N . ASN A 1 74 ? -14.239 -2.556 16.621 1.00 98.06 74 ASN A N 1
ATOM 591 C CA . ASN A 1 74 ? -14.857 -1.395 15.983 1.00 98.06 74 ASN A CA 1
ATOM 592 C C . ASN A 1 74 ? -15.772 -0.646 16.954 1.00 98.06 74 ASN A C 1
ATOM 594 O O . ASN A 1 74 ? -15.684 0.573 17.052 1.00 98.06 74 ASN A O 1
ATOM 598 N N . LYS A 1 75 ? -16.588 -1.363 17.739 1.00 98.19 75 LYS A N 1
ATOM 599 C CA . LYS A 1 75 ? -17.440 -0.747 18.764 1.00 98.19 75 LYS A CA 1
ATOM 600 C C . LYS A 1 75 ? -16.619 -0.019 19.826 1.00 98.19 75 LYS A C 1
ATOM 602 O O . LYS A 1 75 ? -16.988 1.079 20.233 1.00 98.19 75 LYS A O 1
ATOM 607 N N . MET A 1 76 ? -15.509 -0.602 20.277 1.00 98.12 76 MET A N 1
ATOM 608 C CA . MET A 1 76 ? -14.610 0.066 21.220 1.00 98.12 76 MET A CA 1
ATOM 609 C C . MET A 1 76 ? -13.979 1.322 20.609 1.00 98.12 76 MET A C 1
ATOM 611 O O . MET A 1 76 ? -14.005 2.365 21.256 1.00 98.12 76 MET A O 1
ATOM 615 N N . CYS A 1 77 ? -13.488 1.258 19.368 1.00 97.88 77 CYS A N 1
ATOM 616 C CA . CYS A 1 77 ? -12.950 2.417 18.653 1.00 97.88 77 CYS A CA 1
ATOM 617 C C . CYS A 1 77 ? -13.995 3.530 18.507 1.00 97.88 77 CYS A C 1
ATOM 619 O O . CYS A 1 77 ? -13.703 4.675 18.842 1.00 97.88 77 CYS A O 1
ATOM 621 N N . SER A 1 78 ? -15.220 3.201 18.087 1.00 97.56 78 SER A N 1
ATOM 622 C CA . SER A 1 78 ? -16.322 4.166 17.986 1.00 97.56 78 SER A CA 1
ATOM 623 C C . SER A 1 78 ? -16.647 4.805 19.337 1.00 97.56 78 SER A C 1
ATOM 625 O O . SER A 1 78 ? -16.696 6.026 19.429 1.00 97.56 78 SER A O 1
ATOM 627 N N . ASN A 1 79 ? -16.768 4.010 20.405 1.00 97.31 79 ASN A N 1
ATOM 628 C CA . ASN A 1 79 ? -17.030 4.533 21.750 1.00 97.31 79 ASN A CA 1
ATOM 629 C C . ASN A 1 79 ? -15.916 5.469 22.246 1.00 97.31 79 ASN A C 1
ATOM 631 O O . ASN A 1 79 ? -16.189 6.446 22.941 1.00 97.31 79 ASN A O 1
ATOM 635 N N . LEU A 1 80 ? -14.651 5.153 21.950 1.00 97.12 80 LEU A N 1
ATOM 636 C CA . LEU A 1 80 ? -13.520 6.000 22.331 1.00 97.12 80 LEU A CA 1
ATOM 637 C C . LEU A 1 80 ? -13.522 7.311 21.545 1.00 97.12 80 LEU A C 1
ATOM 639 O O . LEU A 1 80 ? -13.366 8.368 22.150 1.00 97.12 80 LEU A O 1
ATOM 643 N N . LEU A 1 81 ? -13.764 7.253 20.234 1.00 96.50 81 LEU A N 1
ATOM 644 C CA . LEU A 1 81 ? -13.901 8.445 19.397 1.00 96.50 81 LEU A CA 1
ATOM 645 C C . LEU A 1 81 ? -15.046 9.340 19.883 1.00 96.50 81 LEU A C 1
ATOM 647 O O . LEU A 1 81 ? -14.850 10.540 20.037 1.00 96.50 81 LEU A O 1
ATOM 651 N N . GLU A 1 82 ? -16.207 8.765 20.208 1.00 95.62 82 GLU A N 1
ATOM 652 C CA . GLU A 1 82 ? -17.339 9.514 20.765 1.00 95.62 82 GLU A CA 1
ATOM 653 C C . GLU A 1 82 ? -16.981 10.217 22.077 1.00 95.62 82 GLU A C 1
ATOM 655 O O . GLU A 1 82 ? -17.336 11.380 22.262 1.00 95.62 82 GLU A O 1
ATOM 660 N N . LYS A 1 83 ? -16.252 9.544 22.977 1.00 94.31 83 LYS A N 1
ATOM 661 C CA . LYS A 1 83 ? -15.795 10.144 24.239 1.00 94.31 83 LYS A CA 1
ATOM 662 C C . LYS A 1 83 ? -14.827 11.297 24.008 1.00 94.31 83 LYS A C 1
ATOM 664 O O . LYS A 1 83 ? -15.025 12.344 24.608 1.00 94.31 83 LYS A O 1
ATOM 669 N N . ILE A 1 84 ? -13.842 11.126 23.126 1.00 94.06 84 ILE A N 1
ATOM 670 C CA . ILE A 1 84 ? -12.874 12.180 22.786 1.00 94.06 84 ILE A CA 1
ATOM 671 C C . ILE A 1 84 ? -13.601 13.381 22.169 1.00 94.06 84 ILE A C 1
ATOM 673 O O . ILE A 1 84 ? -13.442 14.507 22.628 1.00 94.06 84 ILE A O 1
ATOM 677 N N . SER A 1 85 ? -14.485 13.151 21.196 1.00 89.81 85 SER A N 1
ATOM 678 C CA . SER A 1 85 ? -15.269 14.221 20.567 1.00 89.81 85 SER A CA 1
ATOM 679 C C . SER A 1 85 ? -16.291 14.873 21.503 1.00 89.81 85 SER A C 1
ATOM 681 O O . SER A 1 85 ? -16.762 15.980 21.234 1.00 89.81 85 SER A O 1
ATOM 683 N N . LYS A 1 86 ? -16.716 14.186 22.566 1.00 88.00 86 LYS A N 1
ATOM 684 C CA . LYS A 1 86 ? -17.577 14.754 23.608 1.00 88.00 86 LYS A CA 1
ATOM 685 C C . LYS A 1 86 ? -16.756 15.585 24.592 1.00 88.00 86 LYS A C 1
ATOM 687 O O . LYS A 1 86 ? -17.174 16.689 24.914 1.00 88.00 86 LYS A O 1
ATOM 692 N N . GLU A 1 87 ? -15.591 15.093 25.002 1.00 83.75 87 GLU A N 1
ATOM 693 C CA . GLU A 1 87 ? -14.654 15.783 25.892 1.00 83.75 87 GLU A CA 1
ATOM 694 C C . GLU A 1 87 ? -14.118 17.080 25.273 1.00 83.75 87 GLU A C 1
ATOM 696 O O . GLU A 1 87 ? -14.080 18.098 25.956 1.00 83.75 87 GLU A O 1
ATOM 701 N N . GLU A 1 88 ? -13.778 17.086 23.981 1.00 79.50 88 GLU A N 1
ATOM 702 C CA . GLU A 1 88 ? -13.363 18.295 23.253 1.00 79.50 88 GLU A CA 1
ATOM 703 C C . GLU A 1 88 ? -14.464 19.374 23.297 1.00 79.50 88 GLU A C 1
ATOM 705 O O . GLU A 1 88 ? -14.226 20.507 23.720 1.00 79.50 88 GLU A O 1
ATOM 710 N N . ARG A 1 89 ? -15.714 18.988 22.999 1.00 72.75 89 ARG A N 1
ATOM 711 C CA . ARG A 1 89 ? -16.881 19.888 23.072 1.00 72.75 89 ARG A CA 1
ATOM 712 C C . ARG A 1 89 ? -17.222 20.330 24.500 1.00 72.75 89 ARG A C 1
ATOM 714 O O . ARG A 1 89 ? -17.661 21.463 24.715 1.00 72.75 89 ARG A O 1
ATOM 721 N N . GLU A 1 90 ? -17.070 19.452 25.490 1.00 71.62 90 GLU A N 1
ATOM 722 C CA . GLU A 1 90 ? -17.267 19.774 26.912 1.00 71.62 90 GLU A CA 1
ATOM 723 C C . GLU A 1 90 ? -16.152 20.688 27.443 1.00 71.62 90 GLU A C 1
ATOM 725 O O . GLU A 1 90 ? -16.418 21.548 28.279 1.00 71.62 90 GLU A O 1
ATOM 730 N N . SER A 1 91 ? -14.936 20.586 26.908 1.00 64.50 91 SER A N 1
ATOM 731 C CA . SER A 1 91 ? -13.808 21.464 27.241 1.00 64.50 91 SER A CA 1
ATOM 732 C C . SER A 1 91 ? -13.998 22.877 26.683 1.00 64.50 91 SER A C 1
ATOM 734 O O . SER A 1 91 ? -13.754 23.853 27.393 1.00 64.50 91 SER A O 1
ATOM 736 N N . GLU A 1 92 ? -14.523 23.009 25.460 1.00 58.47 92 GLU A N 1
ATOM 737 C CA . GLU A 1 92 ? -14.896 24.313 24.887 1.00 58.47 92 GLU A CA 1
ATOM 738 C C . GLU A 1 92 ? -16.099 24.957 25.598 1.00 58.47 92 GLU A C 1
ATOM 740 O O . GLU A 1 92 ? -16.128 26.172 25.798 1.00 58.47 92 GLU A O 1
ATOM 745 N N . SER A 1 93 ? -17.088 24.166 26.030 1.00 57.00 93 SER A N 1
ATOM 746 C CA . SER A 1 93 ? -18.283 24.686 26.721 1.00 57.00 93 SER A CA 1
ATOM 747 C C . SER A 1 93 ? -18.098 24.889 28.235 1.00 57.00 93 SER A C 1
ATOM 749 O O . SER A 1 93 ? -18.748 25.753 28.832 1.00 57.00 93 SER A O 1
ATOM 751 N N . GLY A 1 94 ? -17.186 24.145 28.866 1.00 54.88 94 GLY A N 1
ATOM 752 C CA . GLY A 1 94 ? -16.862 24.212 30.294 1.00 54.88 94 GLY A CA 1
ATOM 753 C C . GLY A 1 94 ? -15.891 25.333 30.678 1.00 54.88 94 GLY A C 1
ATOM 754 O O . GLY A 1 94 ? -15.864 25.734 31.845 1.00 54.88 94 GLY A O 1
ATOM 755 N N . GLY A 1 95 ? -15.164 25.905 29.709 1.00 54.41 95 GLY A N 1
ATOM 756 C CA . GLY A 1 95 ? -14.173 26.967 29.925 1.00 54.41 95 GLY A CA 1
ATOM 757 C C . GLY A 1 95 ? -14.712 28.262 30.553 1.00 54.41 95 GLY A C 1
ATOM 758 O O . GLY A 1 95 ? -13.925 29.059 31.057 1.00 54.41 95 GLY A O 1
ATOM 759 N N . LEU A 1 96 ? -16.036 28.473 30.586 1.00 56.50 96 LEU A N 1
ATOM 760 C CA . LEU A 1 96 ? -16.636 29.678 31.178 1.00 56.50 96 LEU A CA 1
ATOM 761 C C . LEU A 1 96 ? -17.439 29.472 32.471 1.00 56.50 96 LEU A C 1
ATOM 763 O O . LEU A 1 96 ? -17.780 30.470 33.103 1.00 56.50 96 LEU A O 1
ATOM 767 N N . ARG A 1 97 ? -17.813 28.247 32.873 1.00 59.25 97 ARG A N 1
ATOM 768 C CA . ARG A 1 97 ? -18.924 28.092 33.845 1.00 59.25 97 ARG A CA 1
ATOM 769 C C . ARG A 1 97 ? -18.702 27.209 35.068 1.00 59.25 97 ARG A C 1
ATOM 771 O O . ARG A 1 97 ? -19.608 27.147 35.894 1.00 59.25 97 ARG A O 1
ATOM 778 N N . GLN A 1 98 ? -17.541 26.583 35.255 1.00 57.31 98 GLN A N 1
ATOM 779 C CA . GLN A 1 98 ? -17.327 25.723 36.434 1.00 57.31 98 GLN A CA 1
ATOM 780 C C . GLN A 1 98 ? -15.995 25.911 37.160 1.00 57.31 98 GLN A C 1
ATOM 782 O O . GLN A 1 98 ? -15.571 25.027 37.902 1.00 57.31 98 GLN A O 1
ATOM 787 N N . ASN A 1 99 ? -15.348 27.071 37.039 1.00 61.22 99 ASN A N 1
ATOM 788 C CA . ASN A 1 99 ? -14.318 27.386 38.022 1.00 61.22 99 ASN A CA 1
ATOM 789 C C . ASN A 1 99 ? -15.014 27.828 39.316 1.00 61.22 99 ASN A C 1
ATOM 791 O O . ASN A 1 99 ? -15.813 28.768 39.295 1.00 61.22 99 ASN A O 1
ATOM 795 N N . LYS A 1 100 ? -14.754 27.133 40.435 1.00 65.31 100 LYS A N 1
ATOM 796 C CA . LYS A 1 100 ? -15.183 27.593 41.766 1.00 65.31 100 LYS A CA 1
ATOM 797 C C . LYS A 1 100 ? -14.740 29.045 41.888 1.00 65.31 100 LYS A C 1
ATOM 799 O O . LYS A 1 100 ? -13.576 29.324 41.623 1.00 65.31 100 LYS A O 1
ATOM 804 N N . GLN A 1 101 ? -15.650 29.956 42.225 1.00 67.69 101 GLN A N 1
ATOM 805 C CA . GLN A 1 101 ? -15.331 31.378 42.295 1.00 67.69 101 GLN A CA 1
ATOM 806 C C . GLN A 1 101 ? -14.125 31.577 43.230 1.00 67.69 101 GLN A C 1
ATOM 808 O O . GLN A 1 101 ? -14.236 31.399 44.439 1.00 67.69 101 GLN A O 1
ATOM 813 N N . THR A 1 102 ? -12.953 31.869 42.662 1.00 75.50 102 THR A N 1
ATOM 814 C CA . THR A 1 102 ? -11.687 31.986 43.408 1.00 75.50 102 THR A CA 1
ATOM 815 C C . THR A 1 102 ? -11.529 33.349 44.072 1.00 75.50 102 THR A C 1
ATOM 817 O O . THR A 1 102 ? 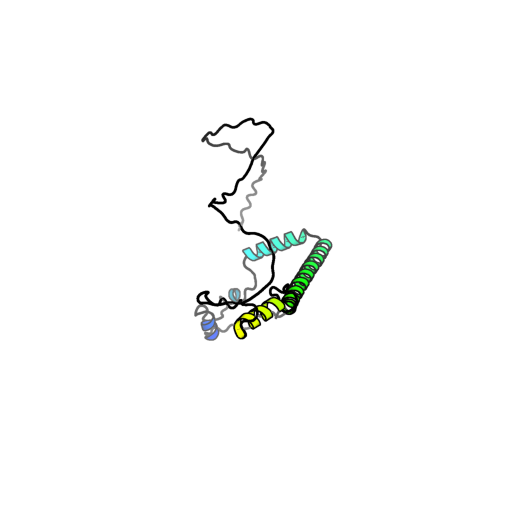-10.576 33.570 44.813 1.00 75.50 102 THR A O 1
ATOM 820 N N . PHE A 1 103 ? -12.464 34.264 43.815 1.00 79.12 103 PHE A N 1
ATOM 821 C CA . PHE A 1 103 ? -12.497 35.597 44.389 1.00 79.12 103 PHE A CA 1
ATOM 822 C C . PHE A 1 103 ? -13.848 35.853 45.054 1.00 79.12 103 PHE A C 1
ATOM 824 O O . PHE A 1 103 ? -14.896 35.452 44.553 1.00 79.12 103 PHE A O 1
ATOM 831 N N . ASN A 1 104 ? -13.836 36.567 46.172 1.00 84.19 104 ASN A N 1
ATOM 832 C CA . ASN A 1 104 ? -15.057 37.038 46.804 1.00 84.19 104 ASN A CA 1
ATOM 833 C C . ASN A 1 104 ? -15.378 38.455 46.281 1.00 84.19 104 ASN A C 1
ATOM 835 O O . ASN A 1 104 ? -14.568 39.375 46.459 1.00 84.19 104 ASN A O 1
ATOM 839 N N . PRO A 1 105 ? -16.535 38.674 45.628 1.00 84.56 105 PRO A N 1
ATOM 840 C CA . PRO A 1 105 ? -16.890 39.985 45.093 1.00 84.56 105 PRO A CA 1
ATOM 841 C C . PRO A 1 105 ? -17.120 41.017 46.207 1.00 84.56 105 PRO A C 1
ATOM 843 O O . PRO A 1 105 ? -16.874 42.203 45.993 1.00 84.56 105 PRO A O 1
ATOM 846 N N . ALA A 1 106 ? -17.524 40.586 47.408 1.00 90.06 106 ALA A N 1
ATOM 847 C CA . ALA A 1 106 ? -17.659 41.477 48.559 1.00 90.06 106 ALA A CA 1
ATOM 848 C C . ALA A 1 106 ? -16.296 42.022 49.011 1.00 90.06 106 ALA A C 1
ATOM 850 O O . ALA A 1 106 ? -16.155 43.231 49.193 1.00 90.06 106 ALA A O 1
ATOM 851 N N . ASP A 1 107 ? -15.283 41.157 49.102 1.00 88.19 107 ASP A N 1
ATOM 852 C CA . ASP A 1 107 ? -13.923 41.549 49.498 1.00 88.19 107 ASP A CA 1
ATOM 853 C C . ASP A 1 107 ? -13.282 42.452 48.443 1.00 88.19 107 ASP A C 1
ATOM 855 O O . ASP A 1 107 ? -12.619 43.435 48.771 1.00 88.19 107 ASP A O 1
ATOM 859 N N . THR A 1 108 ? -13.549 42.170 47.166 1.00 91.69 108 THR A N 1
ATOM 860 C CA . THR A 1 108 ? -13.085 43.006 46.052 1.00 91.69 108 THR A CA 1
ATOM 861 C C . THR A 1 108 ? -13.679 44.412 46.149 1.00 91.69 108 THR A C 1
ATOM 863 O O . THR A 1 108 ? -12.951 45.400 46.089 1.00 91.69 108 THR A O 1
ATOM 866 N N . ASN A 1 109 ? -14.991 44.522 46.377 1.00 92.56 109 ASN A N 1
ATOM 867 C CA . ASN A 1 109 ? -15.659 45.812 46.547 1.00 92.56 109 ASN A CA 1
ATOM 868 C C . ASN A 1 109 ? -15.194 46.551 47.811 1.00 92.56 109 ASN A C 1
ATOM 870 O O . ASN A 1 109 ? -15.050 47.774 47.784 1.00 92.56 109 ASN A O 1
ATOM 874 N N . ALA A 1 110 ? -14.928 45.832 48.904 1.00 90.81 110 ALA A N 1
ATOM 875 C CA . ALA A 1 110 ? -14.381 46.411 50.127 1.00 90.81 110 ALA A CA 1
ATOM 876 C C . ALA A 1 110 ? -12.975 46.984 49.897 1.00 90.81 110 ALA A C 1
ATOM 878 O O . ALA A 1 110 ? -12.706 48.114 50.302 1.00 90.81 110 ALA A O 1
ATOM 879 N N . LEU A 1 111 ? -12.111 46.253 49.187 1.00 90.50 111 LEU A N 1
ATOM 880 C CA . LEU A 1 111 ? -10.776 46.721 48.827 1.00 90.50 111 LEU A CA 1
ATOM 881 C C . LEU A 1 111 ? -10.840 47.947 47.910 1.00 90.50 111 LEU A C 1
ATOM 883 O O . LEU A 1 111 ? -10.163 48.937 48.174 1.00 90.50 111 LEU A O 1
ATOM 887 N N . VAL A 1 112 ? -11.693 47.925 46.880 1.00 93.38 112 VAL A N 1
ATOM 888 C CA . VAL A 1 112 ? -11.905 49.083 45.997 1.00 93.38 112 VAL A CA 1
ATOM 889 C C . VAL A 1 112 ? -12.382 50.294 46.802 1.00 93.38 112 VAL A C 1
ATOM 891 O O . VAL A 1 112 ? -11.855 51.388 46.621 1.00 93.38 112 VAL A O 1
ATOM 894 N N . ALA A 1 113 ? -13.319 50.116 47.737 1.00 91.44 113 ALA A N 1
ATOM 895 C CA . ALA A 1 113 ? -13.800 51.205 48.585 1.00 91.44 113 ALA A CA 1
ATOM 896 C C . ALA A 1 113 ? -12.728 51.730 49.559 1.00 91.44 113 ALA A C 1
ATOM 898 O O . ALA A 1 113 ? -12.664 52.935 49.811 1.00 91.44 113 ALA A O 1
ATOM 899 N N . ALA A 1 114 ? -11.875 50.851 50.087 1.00 90.19 114 ALA A N 1
ATOM 900 C CA . ALA A 1 114 ? -10.748 51.228 50.932 1.00 90.19 114 ALA A CA 1
ATOM 901 C C . ALA A 1 114 ? -9.681 52.007 50.150 1.00 90.19 114 ALA A C 1
ATOM 903 O O . ALA A 1 114 ? -9.176 53.009 50.645 1.00 90.19 114 ALA A O 1
ATOM 904 N N . VAL A 1 115 ? -9.368 51.598 48.918 1.00 89.44 115 VAL A N 1
ATOM 905 C CA . VAL A 1 115 ? -8.352 52.256 48.080 1.00 89.44 115 VAL A CA 1
ATOM 906 C C . VAL A 1 115 ? -8.864 53.574 47.503 1.00 89.44 115 VAL A C 1
ATOM 908 O O . VAL A 1 115 ? -8.171 54.583 47.576 1.00 89.44 115 VAL A O 1
ATOM 911 N N . ALA A 1 116 ? -10.074 53.586 46.944 1.00 88.19 116 ALA A N 1
ATOM 912 C CA . ALA A 1 116 ? -10.616 54.768 46.280 1.00 88.19 116 ALA A CA 1
ATOM 913 C C . ALA A 1 116 ? -11.115 55.828 47.272 1.00 88.19 116 ALA A C 1
ATOM 915 O O . ALA A 1 116 ? -10.997 57.021 47.008 1.00 88.19 116 ALA A O 1
ATOM 916 N N . PHE A 1 117 ? -11.676 55.401 48.408 1.00 87.75 117 PHE A N 1
ATOM 917 C CA . PHE A 1 117 ? -12.359 56.297 49.346 1.00 87.75 117 PHE A CA 1
ATOM 918 C C . PHE A 1 117 ? -11.831 56.211 50.784 1.00 87.75 117 PHE A C 1
ATOM 920 O O . PHE A 1 117 ? -12.389 56.853 51.672 1.00 87.75 117 PHE A O 1
ATOM 927 N N . GLY A 1 118 ? -10.796 55.408 51.059 1.00 85.56 118 GLY A N 1
ATOM 928 C CA . GLY A 1 118 ? -10.260 55.232 52.416 1.00 85.56 118 GLY A CA 1
ATOM 929 C C . GLY A 1 118 ? -11.197 54.477 53.367 1.00 85.56 118 GLY A C 1
ATOM 930 O O . GLY A 1 118 ? -10.955 54.434 54.574 1.00 85.56 118 GLY A O 1
ATOM 931 N N . LYS A 1 119 ? -12.294 53.899 52.860 1.00 83.56 119 LYS A N 1
ATOM 932 C CA . LYS A 1 119 ? -13.354 53.305 53.682 1.00 83.56 119 LYS A CA 1
ATOM 933 C C . LYS A 1 119 ? -12.824 52.083 54.443 1.00 83.56 119 LYS A C 1
ATOM 935 O O . LYS A 1 119 ? -12.401 51.111 53.832 1.00 83.56 119 LYS A O 1
ATOM 940 N N . GLY A 1 120 ? -12.867 52.123 55.776 1.00 80.94 120 GLY A N 1
ATOM 941 C CA . GLY A 1 120 ? -12.388 51.033 56.641 1.00 80.94 120 GLY A CA 1
ATOM 942 C C . GLY A 1 120 ? -10.919 51.140 57.069 1.00 80.94 120 GLY A C 1
ATOM 943 O O . GLY A 1 120 ? -10.466 50.315 57.860 1.00 80.94 120 GLY A O 1
ATOM 944 N N . LEU A 1 121 ? -10.186 52.166 56.621 1.00 80.19 121 LEU A N 1
ATOM 945 C CA . LEU A 1 121 ? -8.858 52.482 57.149 1.00 80.19 121 LEU A CA 1
ATOM 946 C C . LEU A 1 121 ? -8.998 53.439 58.340 1.00 80.19 121 LEU A C 1
ATOM 948 O O . LEU A 1 121 ? -9.717 54.434 58.281 1.00 80.19 121 LEU A O 1
ATOM 952 N N . SER A 1 122 ? -8.334 53.134 59.455 1.00 74.06 122 SER A N 1
ATOM 953 C CA . SER A 1 122 ? -8.351 54.009 60.629 1.00 74.06 122 SER A CA 1
ATOM 954 C C . SER A 1 122 ? -7.434 55.213 60.400 1.00 74.06 122 SER A C 1
ATOM 956 O O . SER A 1 122 ? -6.235 55.060 60.168 1.00 74.06 122 SER A O 1
ATOM 958 N N . ASN A 1 123 ? -7.981 56.430 60.502 1.00 63.12 123 ASN A N 1
ATOM 959 C CA . ASN A 1 123 ? -7.194 57.664 60.534 1.00 63.12 123 ASN A CA 1
ATOM 960 C C . ASN A 1 123 ? -6.333 57.687 61.809 1.00 63.12 123 ASN A C 1
ATOM 962 O O . ASN A 1 123 ? -6.722 58.250 62.835 1.00 63.12 123 ASN A O 1
ATOM 966 N N . ARG A 1 124 ? -5.141 57.088 61.761 1.00 51.91 124 ARG A N 1
ATOM 967 C CA . ARG A 1 124 ? -4.076 57.319 62.744 1.00 51.91 124 ARG A CA 1
ATOM 968 C C . ARG A 1 124 ? -3.654 58.789 62.653 1.00 51.91 124 ARG A C 1
ATOM 970 O O . ARG A 1 124 ? -2.749 59.148 61.910 1.00 51.91 124 ARG A O 1
ATOM 977 N N . ARG A 1 125 ? -4.322 59.653 63.418 1.00 60.97 125 ARG A N 1
ATOM 978 C CA . ARG A 1 125 ? -3.795 60.977 63.760 1.00 60.97 125 ARG A CA 1
ATOM 979 C C . ARG A 1 125 ? -2.639 60.769 64.762 1.00 60.97 125 ARG A C 1
ATOM 981 O O . ARG A 1 125 ? -2.847 60.046 65.739 1.00 60.97 125 ARG A O 1
ATOM 988 N N . PRO A 1 126 ? -1.442 61.346 64.553 1.00 48.72 126 PRO A N 1
ATOM 989 C CA . PRO A 1 126 ? -0.363 61.294 65.541 1.00 48.72 126 PRO A CA 1
ATOM 990 C C . PRO A 1 126 ? -0.793 61.999 66.845 1.00 48.72 126 PRO A C 1
ATOM 992 O O . PRO A 1 126 ? -1.408 63.065 66.763 1.00 48.72 126 PRO A O 1
ATOM 995 N N . PRO A 1 127 ? -0.516 61.447 68.041 1.00 45.66 127 PRO A N 1
ATOM 996 C CA . PRO A 1 127 ? -0.896 62.075 69.304 1.00 45.66 127 PRO A CA 1
ATOM 997 C C . PRO A 1 127 ? 0.146 63.116 69.751 1.00 45.66 127 PRO A C 1
ATOM 999 O O . PRO A 1 127 ? 1.319 62.782 69.896 1.00 45.66 127 PRO A O 1
ATOM 1002 N N . GLY A 1 128 ? -0.286 64.356 70.026 1.00 39.31 128 GLY A N 1
ATOM 1003 C CA . GLY A 1 128 ? 0.517 65.324 70.788 1.00 39.31 128 GLY A CA 1
ATOM 1004 C C . GLY A 1 128 ? 0.155 66.811 70.639 1.00 39.31 128 GLY A C 1
ATOM 1005 O O . GLY A 1 128 ? 0.824 67.524 69.904 1.00 39.31 128 GLY A O 1
ATOM 1006 N N . SER A 1 129 ? -0.869 67.299 71.353 1.00 39.47 129 SER A N 1
ATOM 1007 C CA . SER A 1 129 ? -0.852 68.533 72.185 1.00 39.47 129 SER A CA 1
ATOM 1008 C C . SER A 1 129 ? -2.276 68.918 72.652 1.00 39.47 129 SER A C 1
ATOM 1010 O O . SER A 1 129 ? -3.253 68.673 71.955 1.00 39.47 129 SER A O 1
ATOM 1012 N N . ALA A 1 130 ? -2.344 69.411 73.895 1.00 38.81 130 ALA A N 1
ATOM 1013 C CA . ALA A 1 130 ? -3.465 69.583 74.843 1.00 38.81 130 ALA A CA 1
ATOM 1014 C C . ALA A 1 130 ? -4.714 70.362 74.343 1.00 38.81 130 ALA A C 1
ATOM 1016 O O . ALA A 1 130 ? -4.624 71.087 73.366 1.00 38.81 130 ALA A O 1
ATOM 1017 N N . GLY A 1 131 ? -5.914 70.315 74.950 1.00 35.66 131 GLY A N 1
ATOM 1018 C CA . GLY A 1 131 ? -6.333 70.058 76.342 1.00 35.66 131 GLY A CA 1
ATOM 1019 C C . GLY A 1 131 ? -7.875 69.858 76.487 1.00 35.66 131 GLY A C 1
ATOM 1020 O O . GLY A 1 131 ? -8.497 69.437 75.517 1.00 35.66 131 GLY A O 1
ATOM 1021 N N . PRO A 1 132 ? -8.494 70.074 77.675 1.00 47.41 132 PRO A N 1
ATOM 1022 C CA . PRO A 1 132 ? -9.485 69.159 78.290 1.00 47.41 132 PRO A CA 1
ATOM 1023 C C . PRO A 1 132 ? -10.976 69.543 78.120 1.00 47.41 132 PRO A C 1
ATOM 1025 O O . PRO A 1 132 ? -11.264 70.718 77.944 1.00 47.41 132 PRO A O 1
ATOM 1028 N N . VAL A 1 133 ? -11.922 68.583 78.239 1.00 40.81 133 VAL A N 1
ATOM 1029 C CA . VAL A 1 133 ? -12.801 68.338 79.427 1.00 40.81 133 VAL A CA 1
ATOM 1030 C C . VAL A 1 133 ? -13.871 67.230 79.212 1.00 40.81 133 VAL A C 1
ATOM 1032 O O . VAL A 1 133 ? -14.537 67.214 78.188 1.00 40.81 133 VAL A O 1
ATOM 1035 N N . GLN A 1 134 ? -14.029 66.380 80.253 1.00 38.84 134 GLN A N 1
ATOM 1036 C CA . GLN A 1 134 ? -15.204 65.605 80.756 1.00 38.84 134 GLN A CA 1
ATOM 1037 C C . GLN A 1 134 ? -16.007 64.651 79.834 1.00 38.84 134 GLN A C 1
ATOM 1039 O O . GLN A 1 134 ? -16.261 64.949 78.684 1.00 38.84 134 GLN A O 1
ATOM 1044 N N . ALA A 1 135 ? -16.565 63.512 80.275 1.00 38.22 135 ALA A N 1
ATOM 1045 C CA . ALA A 1 135 ? -16.533 62.735 81.520 1.00 38.22 135 ALA A CA 1
ATOM 1046 C C . ALA A 1 135 ? -17.169 61.342 81.265 1.00 38.22 135 ALA A C 1
ATOM 1048 O O . ALA A 1 135 ? -18.016 61.189 80.389 1.00 38.22 135 ALA A O 1
ATOM 1049 N N . SER A 1 136 ? -16.842 60.395 82.151 1.00 31.91 136 SER A N 1
ATOM 1050 C CA . SER A 1 136 ? -17.522 59.124 82.473 1.00 31.91 136 SER A CA 1
ATOM 1051 C C . SER A 1 136 ? -16.907 57.804 81.955 1.00 31.91 136 SER A C 1
ATOM 1053 O O . SER A 1 136 ? -16.589 57.605 80.791 1.00 31.91 136 SER A O 1
ATOM 1055 N N . GLN A 1 137 ? -16.687 56.966 82.967 1.00 45.41 137 GLN A N 1
ATOM 1056 C CA . GLN A 1 137 ? -15.992 55.687 83.175 1.00 45.41 137 GLN A CA 1
ATOM 1057 C C . GLN A 1 137 ? -16.837 54.448 82.775 1.00 45.41 137 GLN A C 1
ATOM 1059 O O . GLN A 1 137 ? -17.973 54.642 82.350 1.00 45.41 137 GLN A O 1
ATOM 1064 N N . PRO A 1 138 ? -16.438 53.190 83.107 1.00 48.94 138 PRO A N 1
ATOM 1065 C CA . PRO A 1 138 ? -15.102 52.604 83.353 1.00 48.94 138 PRO A CA 1
ATOM 1066 C C . PRO A 1 138 ? -14.875 51.308 82.525 1.00 48.94 138 PRO A C 1
ATOM 1068 O O . PRO A 1 138 ? -15.816 50.682 82.059 1.00 48.94 138 PRO A O 1
ATOM 1071 N N . GLY A 1 139 ? -13.632 50.895 82.260 1.00 36.78 139 GLY A N 1
ATOM 1072 C CA . GLY A 1 139 ? -12.939 49.853 83.049 1.00 36.78 139 GLY A CA 1
ATOM 1073 C C . GLY A 1 139 ? -12.991 48.507 82.302 1.00 36.78 139 GLY A C 1
ATOM 1074 O O . GLY A 1 139 ? -13.977 48.212 81.652 1.00 36.78 139 GLY A O 1
ATOM 1075 N N . ALA A 1 140 ? -11.995 47.633 82.252 1.00 39.84 140 ALA A N 1
ATOM 1076 C CA . ALA A 1 140 ? -10.688 47.490 82.874 1.00 39.84 140 ALA A CA 1
ATOM 1077 C C . ALA A 1 140 ? -9.777 46.893 81.774 1.00 39.84 140 ALA A C 1
ATOM 1079 O O . ALA A 1 140 ? -10.254 46.214 80.873 1.00 39.84 140 ALA A O 1
ATOM 1080 N N . GLY A 1 141 ? -8.492 47.191 81.683 1.00 35.28 141 GLY A N 1
ATOM 1081 C CA . GLY A 1 141 ? -7.478 46.807 82.651 1.00 35.28 141 GLY A CA 1
ATOM 1082 C C . GLY A 1 141 ? -6.319 46.248 81.828 1.00 35.28 141 GLY A C 1
ATOM 1083 O O . GLY A 1 141 ? -6.443 45.211 81.186 1.00 35.28 141 GLY A O 1
ATOM 1084 N N . ALA A 1 142 ? -5.242 47.024 81.766 1.00 37.12 142 ALA A N 1
ATOM 1085 C CA . ALA A 1 142 ? -3.977 46.670 81.146 1.00 37.12 142 ALA A CA 1
ATOM 1086 C C . ALA A 1 142 ? -3.281 45.542 81.918 1.00 37.12 142 ALA A C 1
ATOM 1088 O O . ALA A 1 142 ? -3.504 45.426 83.117 1.00 37.12 142 ALA A O 1
ATOM 1089 N N . ILE A 1 143 ? -2.425 44.779 81.233 1.00 40.69 143 ILE A N 1
ATOM 1090 C CA . ILE A 1 143 ? -0.980 44.562 81.490 1.00 40.69 143 ILE A CA 1
ATOM 1091 C C . ILE A 1 143 ? -0.540 43.407 80.566 1.00 40.69 143 ILE A C 1
ATOM 1093 O O . ILE A 1 143 ? -1.137 42.341 80.584 1.00 40.69 143 ILE A O 1
ATOM 1097 N N . ILE A 1 144 ? 0.245 43.629 79.508 1.00 41.62 144 ILE A N 1
ATOM 1098 C CA . ILE A 1 144 ? 1.687 43.931 79.415 1.00 41.62 144 ILE A CA 1
ATOM 1099 C C . ILE A 1 144 ? 2.602 42.785 79.873 1.00 41.62 144 ILE A C 1
ATOM 1101 O O . ILE A 1 144 ? 2.536 42.333 81.008 1.00 41.62 144 ILE A O 1
ATOM 1105 N N . ALA A 1 145 ? 3.553 42.518 78.967 1.00 35.22 145 ALA A N 1
ATOM 1106 C CA . ALA A 1 145 ? 4.837 41.833 79.109 1.00 35.22 145 ALA A CA 1
ATOM 1107 C C . ALA A 1 145 ? 4.773 40.300 79.145 1.00 35.22 145 ALA A C 1
ATOM 1109 O O . ALA A 1 145 ? 4.016 39.709 79.893 1.00 35.22 145 ALA A O 1
ATOM 1110 N N . GLY A 1 146 ? 5.571 39.577 78.368 1.00 31.91 146 GLY A N 1
ATOM 1111 C CA . GLY A 1 146 ? 6.692 39.958 77.520 1.00 31.91 146 GLY A CA 1
ATOM 1112 C C . GLY A 1 146 ? 7.512 38.706 77.196 1.00 31.91 146 GLY A C 1
ATOM 1113 O O . GLY A 1 146 ? 7.267 37.645 77.759 1.00 31.91 146 GLY A O 1
ATOM 1114 N N . ALA A 1 147 ? 8.511 38.890 76.335 1.00 34.50 147 ALA A N 1
ATOM 1115 C CA . ALA A 1 147 ? 9.623 37.979 76.053 1.00 34.50 147 ALA A CA 1
ATOM 1116 C C . ALA A 1 147 ? 9.348 36.739 75.169 1.00 34.50 147 ALA A C 1
ATOM 1118 O O . ALA A 1 147 ? 8.844 35.708 75.594 1.00 34.50 147 ALA A O 1
ATOM 1119 N N . SER A 1 148 ? 9.792 36.880 73.916 1.00 39.81 148 SER A N 1
ATOM 1120 C CA . SER A 1 148 ? 10.823 36.051 73.276 1.00 39.81 148 SER A CA 1
ATOM 1121 C C . SER A 1 148 ? 10.798 34.537 73.518 1.00 39.81 148 SER A C 1
ATOM 1123 O O . SER A 1 148 ? 11.241 34.053 74.554 1.00 39.81 148 SER A O 1
ATOM 1125 N N . GLY A 1 149 ? 10.446 33.780 72.477 1.00 37.22 149 GLY A N 1
ATOM 1126 C CA . GLY A 1 149 ? 10.674 32.339 72.417 1.00 37.22 149 GLY A CA 1
ATOM 1127 C C . GLY A 1 149 ? 10.397 31.792 71.021 1.00 37.22 149 GLY A C 1
ATOM 1128 O O . GLY A 1 149 ? 9.270 31.814 70.545 1.00 37.22 149 GLY A O 1
ATOM 1129 N N . ILE A 1 150 ? 11.453 31.344 70.356 1.00 44.78 150 ILE A N 1
ATOM 1130 C CA . ILE A 1 150 ? 11.484 30.707 69.038 1.00 44.78 150 ILE A CA 1
ATOM 1131 C C . ILE A 1 150 ? 10.566 29.472 69.042 1.00 44.78 150 ILE A C 1
ATOM 1133 O O . ILE A 1 150 ? 10.739 28.586 69.876 1.00 44.78 150 ILE A O 1
ATOM 1137 N N . GLN A 1 151 ? 9.605 29.388 68.114 1.00 37.88 151 GLN A N 1
ATOM 1138 C CA . GLN A 1 151 ? 8.759 28.200 67.969 1.00 37.88 151 GLN A CA 1
ATOM 1139 C C . GLN A 1 151 ? 9.464 27.166 67.085 1.00 37.88 151 GLN A C 1
ATOM 1141 O O . GLN A 1 151 ? 9.403 27.195 65.858 1.00 37.88 151 GLN A O 1
ATOM 1146 N N . GLN A 1 152 ? 10.178 26.270 67.758 1.00 38.47 152 GLN A N 1
ATOM 1147 C CA . GLN A 1 152 ? 10.726 25.031 67.225 1.00 38.47 152 GLN A CA 1
ATOM 1148 C C . GLN A 1 152 ? 9.613 23.972 67.166 1.00 38.47 152 GLN A C 1
ATOM 1150 O O . GLN A 1 152 ? 8.869 23.781 68.127 1.00 38.47 152 GLN A O 1
ATOM 1155 N N . VAL A 1 153 ? 9.496 23.285 66.028 1.00 41.88 153 VAL A N 1
ATOM 1156 C CA . VAL A 1 153 ? 8.569 22.165 65.821 1.00 41.88 153 VAL A CA 1
ATOM 1157 C C . VAL A 1 153 ? 9.050 20.974 66.653 1.00 41.88 153 VAL A C 1
ATOM 1159 O O . VAL A 1 153 ? 10.137 20.445 66.424 1.00 41.88 153 VAL A O 1
ATOM 1162 N N . GLN A 1 154 ? 8.246 20.572 67.637 1.00 34.78 154 GLN A N 1
ATOM 1163 C CA . GLN A 1 154 ? 8.497 19.425 68.503 1.00 34.78 154 GLN A CA 1
ATOM 1164 C C . GLN A 1 154 ? 7.710 18.217 67.988 1.00 34.78 154 GLN A C 1
ATOM 1166 O O . GLN A 1 154 ? 6.487 18.173 68.072 1.00 34.78 154 GLN A O 1
ATOM 1171 N N . MET A 1 155 ? 8.437 17.235 67.459 1.00 38.19 155 MET A N 1
ATOM 1172 C CA . MET A 1 155 ? 7.942 15.884 67.206 1.00 38.19 155 MET A CA 1
ATOM 1173 C C . MET A 1 155 ? 8.242 15.035 68.448 1.00 38.19 155 MET A C 1
ATOM 1175 O O . MET A 1 155 ? 9.395 14.709 68.723 1.00 38.19 155 MET A O 1
ATOM 1179 N N . SER A 1 156 ? 7.209 14.694 69.209 1.00 38.22 156 SER A N 1
ATOM 1180 C CA . SER A 1 156 ? 7.185 13.5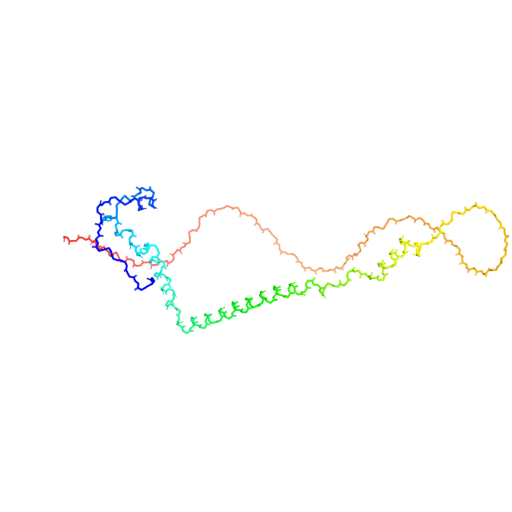85 70.170 1.00 38.22 156 SER A CA 1
ATOM 1181 C C . SER A 1 156 ? 6.359 12.460 69.536 1.00 38.22 156 SER A C 1
ATOM 1183 O O . SER A 1 156 ? 5.412 12.724 68.807 1.00 38.22 156 SER A O 1
ATOM 1185 N N . GLY A 1 157 ? 6.621 11.174 69.700 1.00 32.25 157 GLY A N 1
ATOM 1186 C CA . GLY A 1 157 ? 7.551 10.418 70.524 1.00 32.25 157 GLY A CA 1
ATOM 1187 C C . GLY A 1 157 ? 7.020 8.981 70.486 1.00 32.25 157 GLY A C 1
ATOM 1188 O O . GLY A 1 157 ? 5.826 8.761 70.666 1.00 32.25 157 GLY A O 1
ATOM 1189 N N . ALA A 1 158 ? 7.882 8.029 70.145 1.00 36.31 158 ALA A N 1
ATOM 1190 C CA . ALA A 1 158 ? 7.548 6.635 69.873 1.00 36.31 158 ALA A CA 1
ATOM 1191 C C . ALA A 1 158 ? 7.297 5.788 71.136 1.00 36.31 158 ALA A C 1
ATOM 1193 O O . ALA A 1 158 ? 7.829 6.083 72.201 1.00 36.31 158 ALA A O 1
ATOM 1194 N N . SER A 1 159 ? 6.568 4.679 70.973 1.00 33.47 159 SER A N 1
ATOM 1195 C CA . SER A 1 159 ? 6.770 3.360 71.618 1.00 33.47 159 SER A CA 1
ATOM 1196 C C . SER A 1 159 ? 5.663 2.411 71.113 1.00 33.47 159 SER A C 1
ATOM 1198 O O . SER A 1 159 ? 4.554 2.867 70.873 1.00 33.47 159 SER A O 1
ATOM 1200 N N . SER A 1 160 ? 5.798 1.102 70.894 1.00 34.53 160 SER A N 1
ATOM 1201 C CA . SER A 1 160 ? 6.896 0.124 70.822 1.00 34.53 160 SER A CA 1
ATOM 1202 C C . SER A 1 160 ? 6.229 -1.262 70.693 1.00 34.53 160 SER A C 1
ATOM 1204 O O . SER A 1 160 ? 5.286 -1.484 71.445 1.00 34.53 160 SER A O 1
ATOM 1206 N N . GLN A 1 161 ? 6.714 -2.168 69.824 1.00 36.50 161 GLN A N 1
ATOM 1207 C CA . GLN A 1 161 ? 6.793 -3.655 69.978 1.00 36.50 161 GLN A CA 1
ATOM 1208 C C . GLN A 1 161 ? 7.033 -4.322 68.600 1.00 36.50 161 GLN A C 1
ATOM 1210 O O . GLN A 1 161 ? 6.267 -4.082 67.675 1.00 36.50 161 GLN A O 1
ATOM 1215 N N . GLN A 1 162 ? 8.231 -4.889 68.345 1.00 37.47 162 GLN A N 1
ATOM 1216 C CA . GLN A 1 162 ? 8.643 -6.323 68.467 1.00 37.47 162 GLN A CA 1
ATOM 1217 C C . GLN A 1 162 ? 7.991 -7.222 67.391 1.00 37.47 162 GLN A C 1
ATOM 1219 O O . GLN A 1 162 ? 6.786 -7.148 67.232 1.00 37.47 162 GLN A O 1
ATOM 1224 N N . GLN A 1 163 ? 8.621 -8.131 66.626 1.00 42.56 163 GLN A N 1
ATOM 1225 C CA . GLN A 1 163 ? 9.934 -8.819 66.495 1.00 42.56 163 GLN A CA 1
ATOM 1226 C C . GLN A 1 163 ? 9.801 -9.748 65.230 1.00 42.56 163 GLN A C 1
ATOM 1228 O O . GLN A 1 163 ? 8.697 -9.808 64.690 1.00 42.56 163 GLN A O 1
ATOM 1233 N N . PRO A 1 164 ? 10.755 -10.622 64.813 1.00 49.91 164 PRO A N 1
ATOM 1234 C CA . PRO A 1 164 ? 12.218 -10.602 64.834 1.00 49.91 164 PRO A CA 1
ATOM 1235 C C . PRO A 1 164 ? 12.842 -10.839 63.425 1.00 49.91 164 PRO A C 1
ATOM 1237 O O . PRO A 1 164 ? 12.169 -10.914 62.402 1.00 49.91 164 PRO A O 1
ATOM 1240 N N . MET A 1 165 ? 14.171 -10.951 63.409 1.00 41.81 165 MET A N 1
ATOM 1241 C CA . MET A 1 165 ? 15.095 -10.876 62.277 1.00 41.81 165 MET A CA 1
ATOM 1242 C C . MET A 1 165 ? 15.967 -12.144 62.247 1.00 41.81 165 MET A C 1
ATOM 1244 O O . MET A 1 165 ? 16.526 -12.468 63.289 1.00 41.81 165 MET A O 1
ATOM 1248 N N . LEU A 1 166 ? 16.111 -12.821 61.101 1.00 39.88 166 LEU A N 1
ATOM 1249 C CA . LEU A 1 166 ? 17.168 -13.801 60.756 1.00 39.88 166 LEU A CA 1
ATOM 1250 C C . LEU A 1 166 ? 17.155 -13.939 59.218 1.00 39.88 166 LEU A C 1
ATOM 1252 O O . LEU A 1 166 ? 16.086 -14.134 58.656 1.00 39.88 166 LEU A O 1
ATOM 1256 N N . GLY A 1 167 ? 18.221 -13.866 58.429 1.00 35.34 167 GLY A N 1
ATOM 1257 C CA . GLY A 1 167 ? 19.649 -13.660 58.626 1.00 35.34 167 GLY A CA 1
ATOM 1258 C C . GLY A 1 167 ? 20.267 -13.541 57.220 1.00 35.34 167 GLY A C 1
ATOM 1259 O O . GLY A 1 167 ? 19.772 -14.151 56.273 1.00 35.34 167 GLY A O 1
ATOM 1260 N N . GLY A 1 168 ? 21.278 -12.686 57.066 1.00 33.47 168 GLY A N 1
ATOM 1261 C CA . GLY A 1 168 ? 21.992 -12.474 55.804 1.00 33.47 168 GLY A CA 1
ATOM 1262 C C . GLY A 1 168 ? 23.259 -13.324 55.658 1.00 33.47 168 GLY A C 1
ATOM 1263 O O . GLY A 1 168 ? 23.547 -14.171 56.499 1.00 33.47 168 GLY A O 1
ATOM 1264 N N . VAL A 1 169 ? 24.041 -12.950 54.632 1.00 35.41 169 VAL A N 1
ATOM 1265 C CA . VAL A 1 169 ? 25.340 -13.479 54.148 1.00 35.41 169 VAL A CA 1
ATOM 1266 C C . VAL A 1 169 ? 25.129 -14.605 53.105 1.00 35.41 169 VAL A C 1
ATOM 1268 O O . VAL A 1 169 ? 24.440 -15.572 53.377 1.00 35.41 169 VAL A O 1
ATOM 1271 N N . GLN A 1 170 ? 25.588 -14.524 51.845 1.00 34.56 170 GLN A N 1
ATOM 1272 C CA . GLN A 1 170 ? 26.982 -14.356 51.433 1.00 34.56 170 GLN A CA 1
ATOM 1273 C C . GLN A 1 170 ? 27.143 -14.026 49.933 1.00 34.56 170 GLN A C 1
ATOM 1275 O O . GLN A 1 170 ? 26.367 -14.453 49.084 1.00 34.56 170 GLN A O 1
ATOM 1280 N N . MET A 1 171 ? 28.224 -13.310 49.630 1.00 42.97 171 MET A N 1
ATOM 1281 C CA . MET A 1 171 ? 28.755 -12.966 48.313 1.00 42.97 171 MET A CA 1
ATOM 1282 C C . MET A 1 171 ? 29.878 -13.963 47.947 1.00 42.97 171 MET A C 1
ATOM 1284 O O . MET A 1 171 ? 30.742 -14.214 48.782 1.00 42.97 171 MET A O 1
ATOM 1288 N N . SER A 1 172 ? 29.884 -14.523 46.731 1.00 39.47 172 SER A N 1
ATOM 1289 C CA . SER A 1 172 ? 31.053 -15.144 46.054 1.00 39.47 172 SER A CA 1
ATOM 1290 C C . SER A 1 172 ? 30.691 -15.325 44.567 1.00 39.47 172 SER A C 1
ATOM 1292 O O . SER A 1 172 ? 29.624 -15.835 44.253 1.00 39.47 172 SER A O 1
ATOM 1294 N N . GLN A 1 173 ? 31.294 -14.589 43.631 1.00 35.31 173 GLN A N 1
ATOM 1295 C CA . GLN A 1 173 ? 32.597 -14.770 42.971 1.00 35.31 173 GLN A CA 1
ATOM 1296 C C . GLN A 1 173 ? 32.691 -16.008 42.050 1.00 35.31 173 GLN A C 1
ATOM 1298 O O . GLN A 1 173 ? 32.791 -17.129 42.519 1.00 35.31 173 GLN A O 1
ATOM 1303 N N . ALA A 1 174 ? 32.724 -15.706 40.742 1.00 39.06 174 ALA A N 1
ATOM 1304 C CA . ALA A 1 174 ? 33.420 -16.358 39.621 1.00 39.06 174 ALA A CA 1
ATOM 1305 C C . ALA A 1 174 ? 33.378 -17.893 39.447 1.00 39.06 174 ALA A C 1
ATOM 1307 O O . ALA A 1 174 ? 33.871 -18.643 40.279 1.00 39.06 174 ALA A O 1
ATOM 1308 N N . GLY A 1 175 ? 32.989 -18.347 38.245 1.00 37.06 175 GLY A N 1
ATOM 1309 C CA . GLY A 1 175 ? 33.368 -19.680 37.759 1.00 37.06 175 GLY A CA 1
ATOM 1310 C C . GLY A 1 175 ? 32.462 -20.282 36.684 1.00 37.06 175 GLY A C 1
ATOM 1311 O O . GLY A 1 175 ? 31.442 -20.870 36.996 1.00 37.06 175 GLY A O 1
ATOM 1312 N N . GLN A 1 176 ? 32.877 -20.128 35.426 1.00 44.72 176 GLN A N 1
ATOM 1313 C CA . GLN A 1 176 ? 32.858 -21.116 34.335 1.00 44.72 176 GLN A CA 1
ATOM 1314 C C . GLN A 1 176 ? 31.689 -22.121 34.153 1.00 44.72 176 GLN A C 1
ATOM 1316 O O . GLN A 1 176 ? 31.402 -22.975 34.980 1.00 44.72 176 GLN A O 1
ATOM 1321 N N . SER A 1 177 ? 31.183 -22.119 32.911 1.00 50.28 177 SER A N 1
ATOM 1322 C CA . SER A 1 177 ? 30.807 -23.284 32.088 1.00 50.28 177 SER A CA 1
ATOM 1323 C C . SER A 1 177 ? 29.963 -24.403 32.721 1.00 50.28 177 SER A C 1
ATOM 1325 O O . SER A 1 177 ? 30.488 -25.387 33.234 1.00 50.28 177 SER A O 1
ATOM 1327 N N . GLY A 1 178 ? 28.648 -24.344 32.494 1.00 43.59 178 GLY A N 1
ATOM 1328 C CA . GLY A 1 178 ? 27.736 -25.479 32.651 1.00 43.59 178 GLY A CA 1
ATOM 1329 C C . GLY A 1 178 ? 26.854 -25.618 31.413 1.00 43.59 178 GLY A C 1
ATOM 1330 O O . GLY A 1 178 ? 25.924 -24.842 31.218 1.00 43.59 178 GLY A O 1
ATOM 1331 N N . L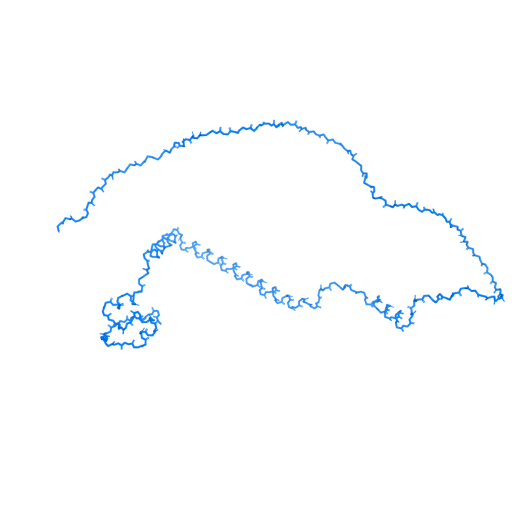YS A 1 179 ? 27.182 -26.576 30.542 1.00 48.59 179 LYS A N 1
ATOM 1332 C CA . LYS A 1 179 ? 26.420 -26.916 29.332 1.00 48.59 179 LYS A CA 1
ATOM 1333 C C . LYS A 1 179 ? 25.040 -27.455 29.732 1.00 48.59 179 LYS A C 1
ATOM 1335 O O . LYS A 1 179 ? 24.961 -28.420 30.485 1.00 48.59 179 LYS A O 1
ATOM 1340 N N . ILE A 1 180 ? 23.972 -26.869 29.200 1.00 51.19 180 ILE A N 1
ATOM 1341 C CA . ILE A 1 180 ? 22.602 -27.388 29.326 1.00 51.19 180 ILE A CA 1
ATOM 1342 C C . ILE A 1 180 ? 22.474 -28.587 28.363 1.00 51.19 180 ILE A C 1
ATOM 1344 O O . ILE A 1 180 ? 22.761 -28.415 27.175 1.00 51.19 180 ILE A O 1
ATOM 1348 N N . PRO A 1 181 ? 22.084 -29.799 28.801 1.00 51.44 181 PRO A N 1
ATOM 1349 C CA . PRO A 1 181 ? 21.887 -30.911 27.879 1.00 51.44 181 PRO A CA 1
ATOM 1350 C C . PRO A 1 181 ? 20.585 -30.705 27.090 1.00 51.44 181 PRO A C 1
ATOM 1352 O O . PRO A 1 181 ? 19.489 -30.752 27.642 1.00 51.44 181 PRO A O 1
ATOM 1355 N N . SER A 1 182 ? 20.708 -30.460 25.785 1.00 57.16 182 SER A N 1
ATOM 1356 C CA . SER A 1 182 ? 19.573 -30.372 24.861 1.00 57.16 182 SER A CA 1
ATOM 1357 C C . SER A 1 182 ? 19.055 -31.774 24.526 1.00 57.16 182 SER A C 1
ATOM 1359 O O . SER A 1 182 ? 19.778 -32.593 23.963 1.00 57.16 182 SER A O 1
ATOM 1361 N N . GLY A 1 183 ? 17.797 -32.059 24.872 1.00 62.47 183 GLY A N 1
ATOM 1362 C CA . GLY A 1 183 ? 17.111 -33.331 24.612 1.00 62.47 183 GLY A CA 1
ATOM 1363 C C . GLY A 1 183 ? 16.491 -33.456 23.215 1.00 62.47 183 GLY A C 1
ATOM 1364 O O . GLY A 1 183 ? 15.506 -34.174 23.050 1.00 62.47 183 GLY A O 1
ATOM 1365 N N . ILE A 1 184 ? 17.014 -32.755 22.206 1.00 64.75 184 ILE A N 1
ATOM 1366 C CA . ILE A 1 184 ? 16.445 -32.782 20.853 1.00 64.75 184 ILE A CA 1
ATOM 1367 C C . ILE A 1 184 ? 17.009 -33.984 20.083 1.00 64.75 184 ILE A C 1
ATOM 1369 O O . ILE A 1 184 ? 18.143 -33.967 19.612 1.00 64.75 184 ILE A O 1
ATOM 1373 N N . LYS A 1 185 ? 16.194 -35.029 19.914 1.00 66.94 185 LYS A N 1
ATOM 1374 C CA . LYS A 1 185 ? 16.454 -36.109 18.952 1.00 66.94 185 LYS A CA 1
ATOM 1375 C C . LYS A 1 185 ? 15.929 -35.696 17.574 1.00 66.94 185 LYS A C 1
ATOM 1377 O O . LYS A 1 185 ? 14.746 -35.871 17.295 1.00 66.94 185 LYS A O 1
ATOM 1382 N N . THR A 1 186 ? 16.786 -35.165 16.705 1.00 67.44 186 THR A N 1
ATOM 1383 C CA . THR A 1 186 ? 16.469 -35.000 15.279 1.00 67.44 186 THR A CA 1
ATOM 1384 C C . THR A 1 186 ? 16.841 -36.272 14.512 1.00 67.44 186 THR A C 1
ATOM 1386 O O . THR A 1 186 ? 17.962 -36.763 14.592 1.00 67.44 186 THR A O 1
ATOM 1389 N N . ASN A 1 187 ? 15.887 -36.834 13.768 1.00 54.62 187 ASN A N 1
ATOM 1390 C CA . ASN A 1 187 ? 16.109 -37.969 12.870 1.00 54.62 187 ASN A CA 1
ATOM 1391 C C . ASN A 1 187 ? 16.110 -37.436 11.431 1.00 54.62 187 ASN A C 1
ATOM 1393 O O . ASN A 1 187 ? 15.101 -37.500 10.731 1.00 54.62 187 ASN A O 1
ATOM 1397 N N . ILE A 1 188 ? 17.212 -36.797 11.028 1.00 59.50 188 ILE A N 1
ATOM 1398 C CA . ILE A 1 188 ? 17.350 -36.232 9.681 1.00 59.50 188 ILE A CA 1
ATOM 1399 C C . ILE A 1 188 ? 17.900 -37.333 8.782 1.00 59.50 188 ILE A C 1
ATOM 1401 O O . ILE A 1 188 ? 19.100 -37.593 8.746 1.00 59.50 188 ILE A O 1
ATOM 1405 N N . LYS A 1 189 ? 17.000 -37.996 8.055 1.00 66.75 189 LYS A N 1
ATOM 1406 C CA . LYS A 1 189 ? 17.376 -38.774 6.875 1.00 66.75 189 LYS A CA 1
ATOM 1407 C C . LYS A 1 189 ? 17.861 -37.790 5.812 1.00 66.75 189 LYS A C 1
ATOM 1409 O O . LYS A 1 189 ? 17.088 -36.964 5.335 1.00 66.75 189 LYS A O 1
ATOM 1414 N N . SER A 1 190 ? 19.137 -37.875 5.464 1.00 59.19 190 SER A N 1
ATOM 1415 C CA . SER A 1 190 ? 19.756 -37.125 4.377 1.00 59.19 190 SER A CA 1
ATOM 1416 C C . SER A 1 190 ? 19.083 -37.503 3.053 1.00 59.19 190 SER A C 1
ATOM 1418 O O . SER A 1 190 ? 19.312 -38.591 2.532 1.00 59.19 190 SER A O 1
ATOM 1420 N N . ALA A 1 191 ? 18.246 -36.627 2.502 1.00 55.41 191 ALA A N 1
ATOM 1421 C CA . ALA A 1 191 ? 17.824 -36.717 1.110 1.00 55.41 191 ALA A CA 1
ATOM 1422 C C . ALA A 1 191 ? 18.768 -35.837 0.282 1.00 55.41 191 ALA A C 1
ATOM 1424 O O . ALA A 1 191 ? 18.589 -34.626 0.192 1.00 55.41 191 ALA A O 1
ATOM 1425 N N . SER A 1 192 ? 19.811 -36.452 -0.278 1.00 54.22 192 SER A N 1
ATOM 1426 C CA . SER A 1 192 ? 20.597 -35.851 -1.355 1.00 54.22 192 SER A CA 1
ATOM 1427 C C . SER A 1 192 ? 19.803 -36.018 -2.649 1.00 54.22 192 SER A C 1
ATOM 1429 O O . SER A 1 192 ? 19.770 -37.103 -3.222 1.00 54.22 192 SER A O 1
ATOM 1431 N N . MET A 1 193 ? 19.106 -34.967 -3.068 1.00 55.59 193 MET A N 1
ATOM 1432 C CA . MET A 1 193 ? 18.517 -34.870 -4.402 1.00 55.59 193 MET A CA 1
ATOM 1433 C C . MET A 1 193 ? 19.190 -33.690 -5.093 1.00 55.59 193 MET A C 1
ATOM 1435 O O . MET A 1 193 ? 18.803 -32.537 -4.910 1.00 55.59 193 MET A O 1
ATOM 1439 N N . HIS A 1 194 ? 20.262 -33.982 -5.827 1.00 58.97 194 HIS A N 1
ATOM 1440 C CA . HIS A 1 194 ? 20.911 -33.006 -6.692 1.00 58.97 194 HIS A CA 1
ATOM 1441 C C . HIS A 1 194 ? 19.972 -32.631 -7.850 1.00 58.97 194 HIS A C 1
ATOM 1443 O O . HIS A 1 194 ? 19.429 -33.530 -8.496 1.00 58.97 194 HIS A O 1
ATOM 1449 N N . PRO A 1 195 ? 19.787 -31.334 -8.146 1.00 61.62 195 PRO A N 1
ATOM 1450 C CA . PRO A 1 195 ? 19.144 -30.905 -9.374 1.00 61.62 195 PRO A CA 1
ATOM 1451 C C . PRO A 1 195 ? 20.175 -30.933 -10.512 1.00 61.62 195 PRO A C 1
ATOM 1453 O O . PRO A 1 195 ? 21.355 -30.684 -10.280 1.00 61.62 195 PRO A O 1
ATOM 1456 N N . TYR A 1 196 ? 19.703 -31.190 -11.731 1.00 46.53 196 TYR A N 1
ATOM 1457 C CA . TYR A 1 196 ? 20.444 -31.358 -12.992 1.00 46.53 196 TYR A CA 1
ATOM 1458 C C . TYR A 1 196 ? 20.936 -32.774 -13.289 1.00 46.53 196 TYR A C 1
ATOM 1460 O O . TYR A 1 196 ? 22.090 -33.146 -13.080 1.00 46.53 196 TYR A O 1
ATOM 1468 N N . GLN A 1 197 ? 20.041 -33.533 -13.917 1.00 52.06 197 GLN A N 1
ATOM 1469 C CA . GLN A 1 197 ? 20.400 -34.646 -14.775 1.00 52.06 197 GLN A CA 1
ATOM 1470 C C . GLN A 1 197 ? 19.944 -34.285 -16.194 1.00 52.06 197 GLN A C 1
ATOM 1472 O O . GLN A 1 197 ? 18.757 -34.361 -16.479 1.00 52.06 197 GLN A O 1
ATOM 1477 N N . ARG A 1 198 ? 20.935 -33.875 -17.002 1.00 51.16 198 ARG A N 1
ATOM 1478 C CA . ARG A 1 198 ? 20.949 -33.685 -18.468 1.00 51.16 198 ARG A CA 1
ATOM 1479 C C . ARG A 1 198 ? 19.936 -32.714 -19.074 1.00 51.16 198 ARG A C 1
ATOM 1481 O O . ARG A 1 198 ? 18.742 -33.052 -19.166 1.00 51.16 198 ARG A O 1
#

Sequence (198 aa):
MRNQVIIPLVLSPDRDEEIMRQTEGRVPVFSHEVVPDHLRTKPDPEVEEQEKQLITDATRISSDVAQKQIQSLNKMCSNLLEKISKEERESESGGLRQNKQTFNPADTNALVAAVAFGKGLSNRRPPGSAGPVQASQPGAGAIIAGASGIQQVQMSGASSQQQPMLGGVQMSQAGQSGKIPSGIKTNIKSASMHPYQR

InterPro domains:
  IPR019364 Mediator complex, subunit Med8, fungi/metazoa [PF10232] (1-195)
  IPR019364 Mediator complex, subunit Med8, fungi/metazoa [PTHR13074] (2-198)

Organism: NCBI:txid2587831

pLDDT: mean 71.5, std 23.54, range [31.91, 98.19]

Secondary structure (DSSP, 8-state):
-TT-----S----S--HHHHHHTTTS-SS--TTTHHHHT--SPPHHHHHHHHHHHHHHHTS-HHHHHHHHHHHHHHHHHHHHHHHHHHHHHHHHTTT-S---S-HHHHHHHHHHHHH-TT----PPP-------------------------------------------------------------------S---

Radius of gyration: 46.65 Å; chains: 1; bounding box: 52×109×113 Å

Foldseek 3Di:
DVPDDDDDPDFDPQFDPVVCVVVVNPDRGCDPVCVCVVSDPDDDPVVVVVVVVVVVVVVVDDPVRVVVVVVVVVVVVVVVVVVVVVVVVCCVVVPPPDDDPPDDVVVVVVVVCCVVPVPPPDPPDPDDDDDDDDDDDDDDDDDDDDDDDDDDDDDDDDDDDDDDDDDDDDDDDDDDDDDDDDPDDDPDDDDPDDPDDD